Protein AF-A0A932B1U1-F1 (afdb_monomer)

pLDDT: mean 89.08, std 10.89, range [44.62, 98.56]

Foldseek 3Di:
DLVCLCVDPPLSVVQNVQSVCVVQLNQLPCVLVVRHRPLQNLCLVVSLVVVCVVCVVVVCVVQVALVSLLVVLVVLLVQLLVVLLVCVVVVRRLSNLVRDSSNQCNLVSLLSNLVSLCVDPVSVVVCLVCVVVVVVVLVVLLVVLCVVCVNLDSPDSSSSRVVSSSVSNSVSSVVSSLVNVVVVVVVVPPPDCPPDPPVSVVCVPPVNVLCVVLVVQLSNCLSVCCVRPLVVVCVVVVNDLPPDVVSVVVSVVVSSVVSSVRSVCCCVVPVVVVVVCVVVVD

Mean predicted aligned error: 6.03 Å

Secondary structure (DSSP, 8-state):
-GGGGGGS-HHHHTTGGGTHHHHTT-HHHHTTTT-S-TTSTTTHHHHHHHHHHHHHHHHHHHH-SHHHHHHHHHHHHHHHHHHHHHHHHTT--HHHHHH-HHHHHHHHHHHHHHHHHHHSHHHHHHHHHTHHHHHHHHHHHHHHHHHHHTS--TTSHHIIIIIHHHHHHHHHHHHHHHHHHHHHHHHTTTSS-----HHHHHHT-HHHHHHHHHHHHHHHHHHHHIIIIIHHHHHHTT---TT-HHHHHHHHHHHHHHHHHHHHHHIIIIIHHHHGGGGGT-

Radius of gyration: 21.33 Å; Cα contacts (8 Å, |Δi|>4): 281; chains: 1; bounding box: 53×46×57 Å

Sequence (282 aa):
ILPMLDAQPEMYKAQAPYQIWLWVYLSNWTDAMGIGPESLPHFWSLAVEEQFYLVWPLLVFSLRTAPRVAVACVVVAIISLLCRMALFNADANHYVVYQWTICRMDALALGGLAAACWRVEAWRNWLAAHRTQLSWALLVFLGASFLWTHAFPRTSFRGATEGYTALAIGFAAWLYASANRDASMASAGGSGPVSAPIWHRAMRLSGLQSVGKYSYGMYVVHKPLHDLFSVKLLSKFGVQTAGHIGNACLHVLVVMLVSYATAWLSYHLYEVHFLRLKRYFA

Structure (mmCIF, N/CA/C/O backbone):
data_AF-A0A932B1U1-F1
#
_entry.id   AF-A0A932B1U1-F1
#
loop_
_atom_site.group_PDB
_atom_site.id
_atom_site.type_symbol
_atom_site.label_atom_id
_atom_site.label_alt_id
_atom_site.label_comp_id
_atom_site.label_asym_id
_atom_site.label_entity_id
_atom_site.label_seq_id
_atom_site.pdbx_PDB_ins_code
_atom_site.Cartn_x
_atom_site.Cartn_y
_atom_site.Cartn_z
_atom_site.occupancy
_atom_site.B_iso_or_equiv
_atom_site.auth_seq_id
_atom_site.auth_comp_id
_atom_site.auth_asym_id
_atom_site.auth_atom_id
_atom_site.pdbx_PDB_model_num
ATOM 1 N N . ILE A 1 1 ? -1.528 10.603 -20.543 1.00 60.38 1 ILE A N 1
ATOM 2 C CA . ILE A 1 1 ? -0.355 9.701 -20.659 1.00 60.38 1 ILE A CA 1
ATOM 3 C C . ILE A 1 1 ? -0.674 8.564 -21.621 1.00 60.38 1 ILE A C 1
ATOM 5 O O . ILE A 1 1 ? -0.110 8.579 -22.702 1.00 60.38 1 ILE A O 1
ATOM 9 N N . LEU A 1 2 ? -1.626 7.672 -21.310 1.00 61.22 2 LEU A N 1
ATOM 10 C CA . LEU A 1 2 ? -1.942 6.513 -22.165 1.00 61.22 2 LEU A CA 1
ATOM 11 C C . LEU A 1 2 ? -2.334 6.863 -23.619 1.00 61.22 2 LEU A C 1
ATOM 13 O O . LEU A 1 2 ? -1.709 6.322 -24.523 1.00 61.22 2 LEU A O 1
ATOM 17 N N . PRO A 1 3 ? -3.234 7.835 -23.894 1.00 59.72 3 PRO A N 1
ATOM 18 C CA . PRO A 1 3 ? -3.607 8.178 -25.276 1.00 59.72 3 PRO A CA 1
ATOM 19 C C . PRO A 1 3 ? -2.490 8.847 -26.088 1.00 59.72 3 PRO A C 1
ATOM 21 O O . PRO A 1 3 ? -2.653 9.092 -27.275 1.00 59.72 3 PRO A O 1
ATOM 24 N N . MET A 1 4 ? -1.383 9.215 -25.437 1.00 59.88 4 MET A N 1
ATOM 25 C CA . MET A 1 4 ? -0.245 9.878 -26.070 1.00 59.88 4 MET A CA 1
ATOM 26 C C . MET A 1 4 ? 0.992 8.980 -26.102 1.00 59.88 4 MET A C 1
ATOM 28 O O . MET A 1 4 ? 2.057 9.485 -26.434 1.00 59.88 4 MET A O 1
ATOM 32 N N . LEU A 1 5 ? 0.891 7.686 -25.766 1.00 58.12 5 LEU A N 1
ATOM 33 C CA . LEU A 1 5 ? 2.037 6.764 -25.790 1.00 58.12 5 LEU A CA 1
ATOM 34 C C . LEU A 1 5 ? 2.734 6.747 -27.162 1.00 58.12 5 LEU A C 1
ATOM 36 O O . LEU A 1 5 ? 3.961 6.776 -27.218 1.00 58.12 5 LEU A O 1
ATOM 40 N N . ASP A 1 6 ? 1.961 6.855 -28.245 1.00 55.41 6 ASP A N 1
ATOM 41 C CA . ASP A 1 6 ? 2.458 6.939 -29.628 1.00 55.41 6 ASP A CA 1
ATOM 42 C C . ASP A 1 6 ? 3.181 8.257 -29.965 1.00 55.41 6 ASP A C 1
ATOM 44 O O . ASP A 1 6 ? 3.935 8.343 -30.936 1.00 55.41 6 ASP A O 1
ATOM 48 N N . ALA A 1 7 ? 2.965 9.303 -29.163 1.00 55.56 7 ALA A N 1
ATOM 49 C CA . ALA A 1 7 ? 3.514 10.646 -29.358 1.00 55.56 7 ALA A CA 1
ATOM 50 C C . ALA A 1 7 ? 4.725 10.948 -28.452 1.00 55.56 7 ALA A C 1
ATOM 52 O O . ALA A 1 7 ? 5.290 12.041 -28.506 1.00 55.56 7 ALA A O 1
ATOM 53 N N . GLN A 1 8 ? 5.111 10.004 -27.593 1.00 61.56 8 GLN A N 1
ATOM 54 C CA . GLN A 1 8 ? 6.237 10.099 -26.658 1.00 61.56 8 GLN A CA 1
ATOM 55 C C . GLN A 1 8 ? 7.496 9.436 -27.276 1.00 61.56 8 GLN A C 1
ATOM 57 O O . GLN A 1 8 ? 7.386 8.795 -28.322 1.00 61.56 8 GLN A O 1
ATOM 62 N N . PRO A 1 9 ? 8.722 9.624 -26.737 1.00 65.44 9 PRO A N 1
ATOM 63 C CA . PRO A 1 9 ? 9.946 9.074 -27.344 1.00 65.44 9 PRO A CA 1
ATOM 64 C C . PRO A 1 9 ? 9.870 7.564 -27.610 1.00 65.44 9 PRO A C 1
ATOM 66 O O . PRO A 1 9 ? 9.133 6.866 -26.925 1.00 65.44 9 PRO A O 1
ATOM 69 N N . GLU A 1 10 ? 10.674 7.078 -28.566 1.00 66.31 10 GLU A N 1
ATOM 70 C CA . GLU A 1 10 ? 10.642 5.719 -29.158 1.00 66.31 10 GLU A CA 1
ATOM 71 C C . GLU A 1 10 ? 10.376 4.559 -28.177 1.00 66.31 10 GLU A C 1
ATOM 73 O O . GLU A 1 10 ? 9.659 3.620 -28.514 1.00 66.31 10 GLU A O 1
ATOM 78 N N . MET A 1 11 ? 10.866 4.653 -26.937 1.00 67.62 11 MET A N 1
ATOM 79 C CA . MET A 1 11 ? 10.593 3.693 -25.857 1.00 67.62 11 MET A CA 1
ATOM 80 C C . MET A 1 11 ? 9.093 3.460 -25.589 1.00 67.62 11 MET A C 1
ATOM 82 O O . MET A 1 11 ? 8.696 2.334 -25.308 1.00 67.62 11 MET A O 1
ATOM 86 N N . TYR A 1 12 ? 8.256 4.497 -25.671 1.00 73.31 12 TYR A N 1
ATOM 87 C CA . TYR A 1 12 ? 6.809 4.389 -25.455 1.00 73.31 12 TYR A CA 1
ATOM 88 C C . TYR A 1 12 ? 6.073 3.895 -26.707 1.00 73.31 12 TYR A C 1
ATOM 90 O O . TYR A 1 12 ? 5.142 3.100 -26.587 1.00 73.31 12 TYR A O 1
ATOM 98 N N . LYS A 1 13 ? 6.534 4.283 -27.905 1.00 73.06 13 LYS A N 1
ATOM 99 C CA . LYS A 1 13 ? 5.971 3.815 -29.184 1.00 73.06 13 LYS A CA 1
ATOM 100 C C . LYS A 1 13 ? 6.113 2.310 -29.363 1.00 73.06 13 LYS A C 1
ATOM 102 O O . LYS A 1 13 ? 5.162 1.646 -29.760 1.00 73.06 13 LYS A O 1
ATOM 107 N N . ALA A 1 14 ? 7.275 1.757 -29.007 1.00 72.06 14 ALA A N 1
ATOM 108 C CA . ALA A 1 14 ? 7.531 0.318 -29.077 1.00 72.06 14 ALA A CA 1
ATOM 109 C C . ALA A 1 14 ? 6.550 -0.512 -28.223 1.00 72.06 14 ALA A C 1
ATOM 111 O O . ALA A 1 14 ? 6.416 -1.717 -28.421 1.00 72.06 14 ALA A O 1
ATOM 112 N N . GLN A 1 15 ? 5.853 0.129 -27.281 1.00 74.56 15 GLN A N 1
ATOM 113 C CA . GLN A 1 15 ? 4.963 -0.522 -26.325 1.00 74.56 15 GLN A CA 1
ATOM 114 C C . GLN A 1 15 ? 3.482 -0.231 -26.549 1.00 74.56 15 GLN A C 1
ATOM 116 O O . GLN A 1 15 ? 2.635 -0.797 -25.856 1.00 74.56 15 GLN A O 1
ATOM 121 N N . ALA A 1 16 ? 3.153 0.589 -27.545 1.00 78.19 16 ALA A N 1
ATOM 122 C CA . ALA A 1 16 ? 1.780 0.855 -27.939 1.00 78.19 16 ALA A CA 1
ATOM 123 C C . ALA A 1 16 ? 0.954 -0.413 -28.231 1.00 78.19 16 ALA A C 1
ATOM 125 O O . ALA A 1 16 ? -0.213 -0.439 -27.830 1.00 78.19 16 ALA A O 1
ATOM 126 N N . PRO A 1 17 ? 1.509 -1.501 -28.814 1.00 84.12 17 PRO A N 1
ATOM 127 C CA . PRO A 1 17 ? 0.759 -2.749 -28.986 1.00 84.12 17 PRO A CA 1
ATOM 128 C C . PRO A 1 17 ? 0.313 -3.397 -27.665 1.00 84.12 17 PRO A C 1
ATOM 130 O O . PRO A 1 17 ? -0.706 -4.081 -27.628 1.00 84.12 17 PRO A O 1
ATOM 133 N N . TYR A 1 18 ? 1.037 -3.157 -26.567 1.00 83.31 18 TYR A N 1
ATOM 134 C CA . TYR A 1 18 ? 0.772 -3.748 -25.250 1.00 83.31 18 TYR A CA 1
ATOM 135 C C . TYR A 1 18 ? -0.070 -2.851 -24.338 1.00 83.31 18 TYR A C 1
ATOM 137 O O . TYR A 1 18 ? -0.386 -3.233 -23.210 1.00 83.31 18 TYR A O 1
ATOM 145 N N . GLN A 1 19 ? -0.473 -1.665 -24.807 1.00 86.94 19 GLN A N 1
ATOM 146 C CA . GLN A 1 19 ? -1.203 -0.696 -23.987 1.00 86.94 19 GLN A CA 1
ATOM 147 C C . GLN A 1 19 ? -2.542 -1.232 -23.470 1.00 86.94 19 GLN A C 1
ATOM 149 O O . GLN A 1 19 ? -3.021 -0.768 -22.438 1.00 86.94 19 GLN A O 1
ATOM 154 N N . ILE A 1 20 ? -3.144 -2.211 -24.162 1.00 90.12 20 ILE A N 1
ATOM 155 C CA . ILE A 1 20 ? -4.410 -2.821 -23.744 1.00 90.12 20 ILE A CA 1
ATOM 156 C C . ILE A 1 20 ? -4.325 -3.332 -22.306 1.00 90.12 20 ILE A C 1
ATOM 158 O O . ILE A 1 20 ? -5.244 -3.091 -21.531 1.00 90.12 20 ILE A O 1
ATOM 162 N N . TRP A 1 21 ? -3.190 -3.915 -21.909 1.00 90.88 21 TRP A N 1
ATOM 163 C CA . TRP A 1 21 ? -2.966 -4.431 -20.559 1.00 90.88 21 TRP A CA 1
ATOM 164 C C . TRP A 1 21 ? -2.946 -3.336 -19.490 1.00 90.88 21 TRP A C 1
ATOM 166 O O . TRP A 1 21 ? -3.310 -3.597 -18.347 1.00 90.88 21 TRP A O 1
ATOM 176 N N . LEU A 1 22 ? -2.583 -2.104 -19.855 1.00 89.44 22 LEU A N 1
ATOM 177 C CA . LEU A 1 22 ? -2.690 -0.944 -18.967 1.00 89.44 22 LEU A CA 1
ATOM 178 C C . LEU A 1 22 ? -4.146 -0.492 -18.837 1.00 89.44 22 LEU A C 1
ATOM 180 O O . LEU A 1 22 ? -4.594 -0.202 -17.734 1.00 89.44 22 LEU A O 1
ATOM 184 N N . TRP A 1 23 ? -4.890 -0.467 -19.946 1.00 90.12 23 TRP A N 1
ATOM 185 C CA . TRP A 1 23 ? -6.296 -0.052 -19.966 1.00 90.12 23 TRP A CA 1
ATOM 186 C C . TRP A 1 23 ? -7.214 -0.998 -19.193 1.00 90.12 23 TRP A C 1
ATOM 188 O O . TRP A 1 23 ? -8.142 -0.540 -18.533 1.00 90.12 23 TRP A O 1
ATOM 198 N N . VAL A 1 24 ? -6.958 -2.306 -19.267 1.00 93.12 24 VAL A N 1
ATOM 199 C CA . VAL A 1 24 ? -7.759 -3.321 -18.566 1.00 93.12 24 VAL A CA 1
ATOM 200 C C . VAL A 1 24 ? -7.178 -3.715 -17.206 1.00 93.12 24 VAL A C 1
ATOM 202 O O . VAL A 1 24 ? -7.641 -4.683 -16.612 1.00 93.12 24 VAL A O 1
ATOM 205 N N . TYR A 1 25 ? -6.172 -2.983 -16.710 1.00 93.62 25 TYR A N 1
ATOM 206 C CA . TYR A 1 25 ? -5.533 -3.226 -15.413 1.00 93.62 25 TYR A CA 1
ATOM 207 C C . TYR A 1 25 ? -5.013 -4.662 -15.244 1.00 93.62 25 TYR A C 1
ATOM 209 O O . TYR A 1 25 ? -5.228 -5.286 -14.211 1.00 93.62 25 TYR A O 1
ATOM 217 N N . LEU A 1 26 ? -4.316 -5.193 -16.251 1.00 94.44 26 LEU A N 1
ATOM 218 C CA . LEU A 1 26 ? -3.681 -6.520 -16.230 1.00 94.44 26 LEU A CA 1
ATOM 219 C C . LEU A 1 26 ? -2.153 -6.473 -16.377 1.00 94.44 26 LEU A C 1
ATOM 221 O O . LEU A 1 26 ? -1.514 -7.526 -16.420 1.00 94.44 26 LEU A O 1
ATOM 225 N N . SER A 1 27 ? -1.548 -5.281 -16.404 1.00 92.25 27 SER A N 1
ATOM 226 C CA . SER A 1 27 ? -0.094 -5.129 -16.551 1.00 92.25 27 SER A CA 1
ATOM 227 C C . SER A 1 27 ? 0.700 -5.867 -15.473 1.00 92.25 27 SER A C 1
ATOM 229 O O . SER A 1 27 ? 1.741 -6.441 -15.758 1.00 92.25 27 SER A O 1
ATOM 231 N N . ASN A 1 28 ? 0.176 -5.961 -14.250 1.00 93.94 28 ASN A N 1
ATOM 232 C CA . ASN A 1 28 ? 0.832 -6.685 -13.162 1.00 93.94 28 ASN A CA 1
ATOM 233 C C . ASN A 1 28 ? 0.971 -8.199 -13.408 1.00 93.94 28 ASN A C 1
ATOM 235 O O . ASN A 1 28 ? 1.830 -8.838 -12.804 1.00 93.94 28 ASN A O 1
ATOM 239 N N . TRP A 1 29 ? 0.141 -8.767 -14.285 1.00 92.94 29 TRP A N 1
ATOM 240 C CA . TRP A 1 29 ? 0.250 -10.153 -14.730 1.00 92.94 29 TRP A CA 1
ATOM 241 C C . TRP A 1 29 ? 1.183 -10.273 -15.932 1.00 92.94 29 TRP A C 1
ATOM 243 O O . TRP A 1 29 ? 2.075 -11.120 -15.931 1.00 92.94 29 TRP A O 1
ATOM 253 N N . THR A 1 30 ? 0.999 -9.416 -16.939 1.00 90.56 30 THR A N 1
ATOM 254 C CA . THR A 1 30 ? 1.726 -9.506 -18.212 1.00 90.56 30 THR A CA 1
ATOM 255 C C . THR A 1 30 ? 3.177 -9.063 -18.107 1.00 90.56 30 THR A C 1
ATOM 257 O O . THR A 1 30 ? 4.041 -9.716 -18.685 1.00 90.56 30 THR A O 1
ATOM 260 N N . ASP A 1 31 ? 3.472 -8.006 -17.346 1.00 85.56 31 ASP A N 1
ATOM 261 C CA . ASP A 1 31 ? 4.841 -7.515 -17.134 1.00 85.56 31 ASP A CA 1
ATOM 262 C C . ASP A 1 31 ? 5.670 -8.586 -16.417 1.00 85.56 31 ASP A C 1
ATOM 264 O O . ASP A 1 31 ? 6.788 -8.898 -16.823 1.00 85.56 31 ASP A O 1
ATOM 268 N N . ALA A 1 32 ? 5.080 -9.237 -15.411 1.00 84.81 32 ALA A N 1
ATOM 269 C CA . ALA A 1 32 ? 5.705 -10.334 -14.681 1.00 84.81 32 ALA A CA 1
ATOM 270 C C . ALA A 1 32 ? 5.996 -11.574 -15.549 1.00 84.81 32 ALA A C 1
ATOM 272 O O . ALA A 1 32 ? 6.894 -12.352 -15.224 1.00 84.81 32 ALA A O 1
ATOM 273 N N . MET A 1 33 ? 5.258 -11.748 -16.649 1.00 86.38 33 MET A N 1
ATOM 274 C CA . MET A 1 33 ? 5.470 -12.802 -17.647 1.00 86.38 33 MET A CA 1
ATOM 275 C C . MET A 1 33 ? 6.388 -12.367 -18.804 1.00 86.38 33 MET A C 1
ATOM 277 O O . MET A 1 33 ? 6.694 -13.187 -19.664 1.00 86.38 33 MET A O 1
ATOM 281 N N . GLY A 1 34 ? 6.829 -11.103 -18.843 1.00 83.38 34 GLY A N 1
ATOM 282 C CA . GLY A 1 34 ? 7.643 -10.552 -19.933 1.00 83.38 34 GLY A CA 1
ATOM 283 C C . GLY A 1 34 ? 6.860 -10.206 -21.208 1.00 83.38 34 GLY A C 1
ATOM 284 O O . GLY A 1 34 ? 7.448 -10.140 -22.281 1.00 83.38 34 GLY A O 1
ATOM 285 N N . ILE A 1 35 ? 5.539 -10.020 -21.110 1.00 80.38 35 ILE A N 1
ATOM 286 C CA . ILE A 1 35 ? 4.619 -9.803 -22.249 1.00 80.38 35 ILE A CA 1
ATOM 287 C C . ILE A 1 35 ? 4.008 -8.384 -22.227 1.00 80.38 35 ILE A C 1
ATOM 289 O O . ILE A 1 35 ? 3.215 -8.024 -23.093 1.00 80.38 35 ILE A O 1
ATOM 293 N N . GLY A 1 36 ? 4.333 -7.559 -21.231 1.00 72.31 36 GLY A N 1
ATOM 294 C CA . GLY A 1 36 ? 3.699 -6.256 -21.026 1.00 72.31 36 GLY A CA 1
ATOM 295 C C . GLY A 1 36 ? 4.625 -5.042 -21.203 1.00 72.31 36 GLY A C 1
ATOM 296 O O . GLY A 1 36 ? 5.813 -5.188 -21.499 1.00 72.31 36 GLY A O 1
ATOM 297 N N . PRO A 1 37 ? 4.072 -3.821 -21.103 1.00 70.38 37 PRO A N 1
ATOM 298 C CA . PRO A 1 37 ? 4.798 -2.588 -21.392 1.00 70.38 37 PRO A CA 1
ATOM 299 C C . PRO A 1 37 ? 5.823 -2.216 -20.301 1.00 70.38 37 PRO A C 1
ATOM 301 O O . PRO A 1 37 ? 5.479 -1.725 -19.230 1.00 70.38 37 PRO A O 1
ATOM 304 N N . GLU A 1 38 ? 7.118 -2.313 -20.614 1.00 74.06 38 GLU A N 1
ATOM 305 C CA . GLU A 1 38 ? 8.221 -1.962 -19.699 1.00 74.06 38 GLU A CA 1
ATOM 306 C C . GLU A 1 38 ? 8.362 -0.455 -19.368 1.00 74.06 38 GLU A C 1
ATOM 308 O O . GLU A 1 38 ? 9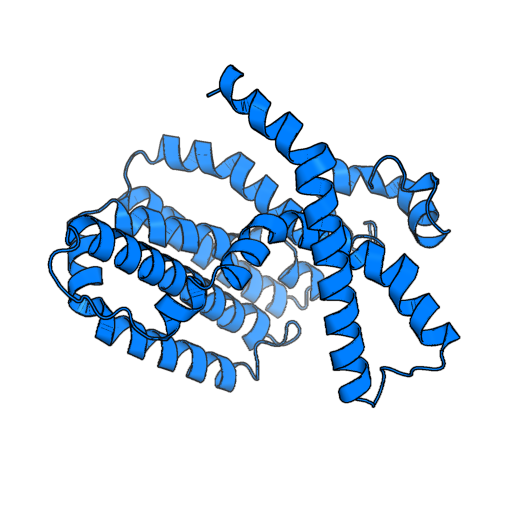.154 -0.073 -18.507 1.00 74.06 38 GLU A O 1
ATOM 313 N N . SER A 1 39 ? 7.650 0.434 -20.066 1.00 71.62 39 SER A N 1
ATOM 314 C CA . SER A 1 39 ? 7.804 1.898 -19.990 1.00 71.62 39 SER A CA 1
ATOM 315 C C . SER A 1 39 ? 7.020 2.518 -18.834 1.00 71.62 39 SER A C 1
ATOM 317 O O . SER A 1 39 ? 7.379 3.591 -18.349 1.00 71.62 39 SER A O 1
ATOM 319 N N . LEU A 1 40 ? 5.994 1.821 -18.333 1.00 84.62 40 LEU A N 1
ATOM 320 C CA . LEU A 1 40 ? 5.190 2.226 -17.176 1.00 84.62 40 LEU A CA 1
ATOM 321 C C . LEU A 1 40 ? 5.195 1.133 -16.092 1.00 84.62 40 LEU A C 1
ATOM 323 O O . LEU A 1 40 ? 4.134 0.741 -15.599 1.00 84.62 40 LEU A O 1
ATOM 327 N N . PRO A 1 41 ? 6.385 0.665 -15.664 1.00 85.00 41 PRO A N 1
ATOM 328 C CA . PRO A 1 41 ? 6.535 -0.525 -14.837 1.00 85.00 41 PRO A CA 1
ATOM 329 C C . PRO A 1 41 ? 6.127 -0.285 -13.383 1.00 85.00 41 PRO A C 1
ATOM 331 O O . PRO A 1 41 ? 6.334 -1.156 -12.549 1.00 85.00 41 PRO A O 1
ATOM 334 N N . HIS A 1 42 ? 5.637 0.905 -13.023 1.00 91.25 42 HIS A N 1
ATOM 335 C CA . HIS A 1 42 ? 5.086 1.192 -11.702 1.00 91.25 42 HIS A CA 1
ATOM 336 C C . HIS A 1 42 ? 3.592 0.880 -11.628 1.00 91.25 42 HIS A C 1
ATOM 338 O O . HIS A 1 42 ? 3.148 0.494 -10.554 1.00 91.25 42 HIS A O 1
ATOM 344 N N . PHE A 1 43 ? 2.844 0.941 -12.739 1.00 93.00 43 PHE A N 1
ATOM 345 C CA . PHE A 1 43 ? 1.379 0.775 -12.762 1.00 93.00 43 PHE A CA 1
ATOM 346 C C . PHE A 1 43 ? 0.872 -0.614 -12.356 1.00 93.00 43 PHE A C 1
ATOM 348 O O . PHE A 1 43 ? -0.327 -0.770 -12.134 1.00 93.00 43 PHE A O 1
ATOM 355 N N . TRP A 1 44 ? 1.751 -1.605 -12.179 1.00 93.75 44 TRP A N 1
ATOM 356 C CA . TRP A 1 44 ? 1.360 -2.909 -11.639 1.00 93.75 44 TRP A CA 1
ATOM 357 C C . TRP A 1 44 ? 0.613 -2.784 -10.302 1.00 93.75 44 TRP A C 1
ATOM 359 O O . TRP A 1 44 ? -0.356 -3.503 -10.084 1.00 93.75 44 TRP A O 1
ATOM 369 N N . SER A 1 45 ? 1.011 -1.866 -9.408 1.00 94.69 45 SER A N 1
ATOM 370 C CA . SER A 1 45 ? 0.344 -1.759 -8.104 1.00 94.69 45 SER A CA 1
ATOM 371 C C . SER A 1 45 ? -1.037 -1.120 -8.224 1.00 94.69 45 SER A C 1
ATOM 373 O O . SER A 1 45 ? -1.942 -1.523 -7.503 1.00 94.69 45 SER A O 1
ATOM 375 N N . LEU A 1 46 ? -1.233 -0.214 -9.190 1.00 95.25 46 LEU A N 1
ATOM 376 C CA . LEU A 1 46 ? -2.557 0.318 -9.516 1.00 95.25 46 LEU A CA 1
ATOM 377 C C . LEU A 1 46 ? -3.475 -0.783 -10.067 1.00 95.25 46 LEU A C 1
ATOM 379 O O . LEU A 1 46 ? -4.633 -0.870 -9.681 1.00 95.25 46 LEU A O 1
ATOM 383 N N . ALA A 1 47 ? -2.947 -1.674 -10.912 1.00 95.88 47 ALA A N 1
ATOM 384 C CA . ALA A 1 47 ? -3.700 -2.830 -11.394 1.00 95.88 47 ALA A CA 1
ATOM 385 C C . ALA A 1 47 ? -4.133 -3.770 -10.253 1.00 95.88 47 ALA A C 1
ATOM 387 O O . ALA A 1 47 ? -5.279 -4.217 -10.228 1.00 95.88 47 ALA A O 1
ATOM 388 N N . VAL A 1 48 ? -3.257 -4.019 -9.273 1.00 97.19 48 VAL A N 1
ATOM 389 C CA . VAL A 1 48 ? -3.609 -4.777 -8.057 1.00 97.19 48 VAL A CA 1
ATOM 390 C C . VAL A 1 48 ? -4.730 -4.086 -7.273 1.00 97.19 48 VAL A C 1
ATOM 392 O O . VAL A 1 48 ? -5.661 -4.759 -6.830 1.00 97.19 48 VAL A O 1
ATOM 395 N N . GLU A 1 49 ? -4.657 -2.762 -7.104 1.00 97.06 49 GLU A N 1
ATOM 396 C CA . GLU A 1 49 ? -5.683 -1.978 -6.405 1.00 97.06 49 GLU A CA 1
ATOM 397 C C . GLU A 1 49 ? -7.046 -2.065 -7.099 1.00 97.06 49 GLU A C 1
ATOM 399 O O . GLU A 1 49 ? -8.032 -2.407 -6.447 1.00 97.06 49 GLU A O 1
ATOM 404 N N . GLU A 1 50 ? -7.115 -1.833 -8.410 1.00 96.94 50 GLU A N 1
ATOM 405 C CA . GLU A 1 50 ? -8.375 -1.906 -9.162 1.00 96.94 50 GLU A CA 1
ATOM 406 C C . GLU A 1 50 ? -8.983 -3.312 -9.129 1.00 96.94 50 GLU A C 1
ATOM 408 O O . GLU A 1 50 ? -10.176 -3.469 -8.872 1.00 96.94 50 GLU A O 1
ATOM 413 N N . GLN A 1 51 ? -8.170 -4.361 -9.300 1.00 97.38 51 GLN A N 1
ATOM 414 C CA . GLN A 1 51 ? -8.643 -5.747 -9.200 1.00 97.38 51 GLN A CA 1
ATOM 415 C C . GLN A 1 51 ? -9.184 -6.067 -7.799 1.00 97.38 51 GLN A C 1
ATOM 417 O O . GLN A 1 51 ? -10.216 -6.729 -7.665 1.00 97.38 51 GLN A O 1
ATOM 422 N N . PHE A 1 52 ? -8.518 -5.580 -6.747 1.00 97.44 52 PHE A N 1
ATOM 423 C CA . PHE A 1 52 ? -9.002 -5.728 -5.378 1.00 97.44 52 PHE A CA 1
ATOM 424 C C . PHE A 1 52 ? -10.340 -5.006 -5.191 1.00 97.44 52 PHE A C 1
ATOM 426 O O . PHE A 1 52 ? -11.306 -5.615 -4.730 1.00 97.44 52 PHE A O 1
ATOM 433 N N . TYR A 1 53 ? -10.437 -3.735 -5.590 1.00 96.31 53 TYR A N 1
ATOM 434 C CA . TYR A 1 53 ? -11.648 -2.929 -5.418 1.00 96.31 53 TYR A CA 1
ATOM 435 C C . TYR A 1 53 ? -12.804 -3.320 -6.341 1.00 96.31 53 TYR A C 1
ATOM 437 O O . TYR A 1 53 ? -13.949 -3.011 -6.019 1.00 96.31 53 TYR A O 1
ATOM 445 N N . LEU A 1 54 ? -12.549 -4.061 -7.418 1.00 96.50 54 LEU A N 1
ATOM 446 C CA . LEU A 1 54 ? -13.598 -4.666 -8.234 1.00 96.50 54 LEU A CA 1
ATOM 447 C C . LEU A 1 54 ? -14.351 -5.767 -7.467 1.00 96.50 54 LEU A C 1
ATOM 449 O O . LEU A 1 54 ? -15.574 -5.866 -7.549 1.00 96.50 54 LEU A O 1
ATOM 453 N N . VAL A 1 55 ? -13.630 -6.588 -6.695 1.00 95.94 55 VAL A N 1
ATOM 454 C CA . VAL A 1 55 ? -14.194 -7.749 -5.978 1.00 95.94 55 VAL A CA 1
ATOM 455 C C . VAL A 1 55 ? -14.620 -7.393 -4.551 1.00 95.94 55 VAL A C 1
ATOM 457 O O . VAL A 1 55 ? -15.624 -7.897 -4.038 1.00 95.94 55 VAL A O 1
ATOM 460 N N . TRP A 1 56 ? -13.869 -6.515 -3.889 1.00 96.81 56 TRP A N 1
ATOM 461 C CA . TRP A 1 56 ? -13.999 -6.241 -2.459 1.00 96.81 56 TRP A CA 1
ATOM 462 C C . TRP A 1 56 ? -15.395 -5.765 -2.008 1.00 96.81 56 TRP A C 1
ATOM 464 O O . TRP A 1 56 ? -15.887 -6.285 -1.000 1.00 96.81 56 TRP A O 1
ATOM 474 N N . PRO A 1 57 ? -16.098 -4.857 -2.720 1.00 95.62 57 PRO A N 1
ATOM 475 C CA . PRO A 1 57 ? -17.439 -4.419 -2.331 1.00 95.62 57 PRO A CA 1
ATOM 476 C C . PRO A 1 57 ? -18.450 -5.568 -2.262 1.00 95.62 57 PRO A C 1
ATOM 478 O O . PRO A 1 57 ? -19.247 -5.623 -1.325 1.00 95.62 57 PRO A O 1
ATOM 481 N N . LEU A 1 58 ? -18.386 -6.519 -3.203 1.00 97.06 58 LEU A N 1
ATOM 482 C CA . LEU A 1 58 ? -19.264 -7.694 -3.230 1.00 97.06 58 LEU A CA 1
ATOM 483 C C . LEU A 1 58 ? -18.994 -8.620 -2.042 1.00 97.06 58 LEU A C 1
ATOM 485 O O . LEU A 1 58 ? -19.930 -9.137 -1.427 1.00 97.06 58 LEU A O 1
ATOM 489 N N . LEU A 1 59 ? -17.722 -8.794 -1.680 1.00 96.12 59 LEU A N 1
ATOM 490 C CA . LEU A 1 59 ? -17.317 -9.588 -0.523 1.00 96.12 59 LEU A CA 1
ATOM 491 C C . LEU A 1 59 ? -17.813 -8.951 0.783 1.00 96.12 59 LEU A C 1
ATOM 493 O O . LEU A 1 59 ? -18.452 -9.625 1.592 1.00 96.12 59 LEU A O 1
ATOM 497 N N . VAL A 1 60 ? -17.592 -7.647 0.973 1.00 96.81 60 VAL A N 1
ATOM 498 C CA . VAL A 1 60 ? -18.072 -6.916 2.160 1.00 96.81 60 VAL A CA 1
ATOM 499 C C . VAL A 1 60 ? -19.600 -6.958 2.246 1.00 96.81 60 VAL A C 1
ATOM 501 O O . VAL A 1 60 ? -20.152 -7.239 3.315 1.00 96.81 60 VAL A O 1
ATOM 504 N N . PHE A 1 61 ? -20.288 -6.754 1.119 1.00 96.81 61 PHE A N 1
ATOM 505 C CA . PHE A 1 61 ? -21.743 -6.855 1.027 1.00 96.81 61 PHE A CA 1
ATOM 506 C C . PHE A 1 61 ? -22.256 -8.254 1.393 1.00 96.81 61 PHE A C 1
ATOM 508 O O . PHE A 1 61 ? -23.260 -8.383 2.094 1.00 96.81 61 PHE A O 1
ATOM 515 N N . SER A 1 62 ? -21.562 -9.310 0.969 1.00 97.75 62 SER A N 1
ATOM 516 C CA . SER A 1 62 ? -21.962 -10.697 1.233 1.00 97.75 62 SER A CA 1
ATOM 517 C C . SER A 1 62 ? -21.725 -11.111 2.687 1.00 97.75 62 SER A C 1
ATOM 519 O O . SER A 1 62 ? -22.558 -11.790 3.286 1.00 97.75 62 SER A O 1
ATOM 521 N N . LEU A 1 63 ? -20.615 -10.675 3.292 1.00 97.75 63 LEU A N 1
ATOM 522 C CA . LEU A 1 63 ? -20.255 -11.047 4.663 1.00 97.75 63 LEU A CA 1
ATOM 523 C C . LEU A 1 63 ? -21.063 -10.296 5.727 1.00 97.75 63 LEU A C 1
ATOM 525 O O . LEU A 1 63 ? -21.266 -10.841 6.815 1.00 97.75 63 LEU A O 1
ATOM 529 N N . ARG A 1 64 ? -21.565 -9.093 5.409 1.00 95.19 64 ARG A N 1
ATOM 530 C CA . ARG A 1 64 ? -22.492 -8.252 6.201 1.00 95.19 64 ARG A CA 1
ATOM 531 C C . ARG A 1 64 ? -21.974 -7.726 7.542 1.00 95.19 64 ARG A C 1
ATOM 533 O O . ARG A 1 64 ? -22.398 -6.652 7.957 1.00 95.19 64 ARG A O 1
ATOM 540 N N . THR A 1 65 ? -21.096 -8.445 8.238 1.00 97.56 65 THR A N 1
ATOM 541 C CA . THR A 1 65 ? -20.637 -8.087 9.588 1.00 97.56 65 THR A CA 1
ATOM 542 C C . THR A 1 65 ? -19.132 -7.854 9.634 1.00 97.56 65 THR A C 1
ATOM 544 O O . THR A 1 65 ? -18.355 -8.552 8.981 1.00 97.56 65 THR A O 1
ATOM 547 N N . ALA A 1 66 ? -18.704 -6.889 10.453 1.00 97.44 66 ALA A N 1
ATOM 548 C CA . ALA A 1 66 ? -17.290 -6.560 10.611 1.00 97.44 66 ALA A CA 1
ATOM 549 C C . ALA A 1 66 ? -16.423 -7.754 11.066 1.00 97.44 66 ALA A C 1
ATOM 551 O O . ALA A 1 66 ? -15.357 -7.933 10.484 1.00 97.44 66 ALA A O 1
ATOM 552 N N . PRO A 1 67 ? -16.859 -8.633 11.997 1.00 98.19 67 PRO A N 1
ATOM 553 C CA . PRO A 1 67 ? -16.075 -9.816 12.347 1.00 98.19 67 PRO A CA 1
ATOM 554 C C . PRO A 1 67 ? -15.868 -10.784 11.178 1.00 98.19 67 PRO A C 1
ATOM 556 O O . PRO A 1 67 ? -14.775 -11.315 11.010 1.00 98.19 67 PRO A O 1
ATOM 559 N N . ARG A 1 68 ? -16.887 -10.990 10.332 1.00 98.25 68 ARG A N 1
ATOM 560 C CA . ARG A 1 68 ? -16.754 -11.846 9.144 1.00 98.25 68 ARG A CA 1
ATOM 561 C C . ARG A 1 68 ? -15.811 -11.228 8.114 1.00 98.25 68 ARG A C 1
ATOM 563 O O . ARG A 1 68 ? -14.979 -11.940 7.563 1.00 98.25 68 ARG A O 1
ATOM 570 N N . VAL A 1 69 ? -15.895 -9.912 7.903 1.00 98.38 69 VAL A N 1
ATOM 571 C CA . VAL A 1 69 ? -14.948 -9.177 7.046 1.00 98.38 69 VAL A CA 1
ATOM 572 C C . VAL A 1 69 ? -13.522 -9.289 7.588 1.00 98.38 69 VAL A C 1
ATOM 574 O O . VAL A 1 69 ? -12.612 -9.568 6.819 1.00 98.38 69 VAL A O 1
ATOM 577 N N . ALA A 1 70 ? -13.324 -9.163 8.903 1.00 98.38 70 ALA A N 1
ATOM 578 C CA . ALA A 1 70 ? -12.017 -9.340 9.533 1.00 98.38 70 ALA A CA 1
ATOM 579 C C . ALA A 1 70 ? -11.441 -10.744 9.287 1.00 98.38 70 ALA A C 1
ATOM 581 O O . ALA A 1 70 ? -10.276 -10.868 8.913 1.00 98.38 70 ALA A O 1
ATOM 582 N N . VAL A 1 71 ? -12.257 -11.796 9.427 1.00 98.50 71 VAL A N 1
ATOM 583 C CA . VAL A 1 71 ? -11.842 -13.170 9.096 1.00 98.50 71 VAL A CA 1
ATOM 584 C C . VAL A 1 71 ? -11.448 -13.279 7.623 1.00 98.50 71 VAL A C 1
ATOM 586 O O . VAL A 1 71 ? -10.391 -13.826 7.322 1.00 98.50 71 VAL A O 1
ATOM 589 N N . ALA A 1 72 ? -12.236 -12.714 6.705 1.00 98.38 72 ALA A N 1
ATOM 590 C CA . ALA A 1 72 ? -11.896 -12.719 5.284 1.00 98.38 72 ALA A CA 1
ATOM 591 C C . ALA A 1 72 ? -10.582 -11.979 4.991 1.00 98.38 72 ALA A C 1
ATOM 593 O O . ALA A 1 72 ? -9.767 -12.485 4.226 1.00 98.38 72 ALA A O 1
ATOM 594 N N . CYS A 1 73 ? -10.323 -10.840 5.641 1.00 98.56 73 CYS A N 1
ATOM 595 C CA . CYS A 1 73 ? -9.044 -10.138 5.533 1.00 98.56 73 CYS A CA 1
ATOM 596 C C . CYS A 1 73 ? -7.862 -11.019 5.960 1.00 98.56 73 CYS A C 1
ATOM 598 O O . CYS A 1 73 ? -6.839 -11.048 5.278 1.00 98.56 73 CYS A O 1
ATOM 600 N N . VAL A 1 74 ? -8.002 -11.745 7.075 1.00 98.56 74 VAL A N 1
ATOM 601 C CA . VAL A 1 74 ? -6.967 -12.665 7.573 1.00 98.56 74 VAL A CA 1
ATOM 602 C C . VAL A 1 74 ? -6.759 -13.825 6.601 1.00 98.56 74 VAL A C 1
ATOM 604 O O . VAL A 1 74 ? -5.619 -14.151 6.284 1.00 98.56 74 VAL A O 1
ATOM 607 N N . VAL A 1 75 ? -7.839 -14.409 6.075 1.00 98.50 75 VAL A N 1
ATOM 608 C CA . VAL A 1 75 ? -7.767 -15.475 5.064 1.00 98.50 75 VAL A CA 1
ATOM 609 C C . VAL A 1 75 ? -7.042 -14.988 3.809 1.00 98.50 75 VAL A C 1
ATOM 611 O O . VAL A 1 75 ? -6.127 -15.661 3.347 1.00 98.50 75 VAL A O 1
ATOM 614 N N . VAL A 1 76 ? -7.385 -13.803 3.294 1.00 98.38 76 VAL A N 1
ATOM 615 C CA . VAL A 1 76 ? -6.701 -13.201 2.139 1.00 98.38 76 VAL A CA 1
ATOM 616 C C . VAL A 1 76 ? -5.217 -12.987 2.434 1.00 98.38 76 VAL A C 1
ATOM 618 O O . VAL A 1 76 ? -4.382 -13.363 1.619 1.00 98.38 76 VAL A O 1
ATOM 621 N N . ALA A 1 77 ? -4.867 -12.457 3.610 1.00 98.44 77 ALA A N 1
ATOM 622 C CA . ALA A 1 77 ? -3.471 -12.252 3.990 1.00 98.44 77 ALA A CA 1
ATOM 623 C C . ALA A 1 77 ? -2.671 -13.569 4.044 1.00 98.44 77 ALA A C 1
ATOM 625 O O . ALA A 1 77 ? -1.548 -13.632 3.537 1.00 98.44 77 ALA A O 1
ATOM 626 N N . ILE A 1 78 ? -3.266 -14.632 4.598 1.00 98.50 78 ILE A N 1
ATOM 627 C CA . ILE A 1 78 ? -2.664 -15.972 4.639 1.00 98.50 78 ILE A CA 1
ATOM 628 C C . ILE A 1 78 ? -2.499 -16.533 3.225 1.00 98.50 78 ILE A C 1
ATOM 630 O O . ILE A 1 78 ? -1.418 -17.017 2.895 1.00 98.50 78 ILE A O 1
ATOM 634 N N . ILE A 1 79 ? -3.523 -16.434 2.370 1.00 98.44 79 ILE A N 1
ATOM 635 C CA . ILE A 1 79 ? -3.450 -16.886 0.973 1.00 98.44 79 ILE A CA 1
ATOM 636 C C . ILE A 1 79 ? -2.303 -16.182 0.244 1.00 98.44 79 ILE A C 1
ATOM 638 O O . ILE A 1 79 ? -1.506 -16.850 -0.411 1.00 98.44 79 ILE A O 1
ATOM 642 N N . SER A 1 80 ? -2.158 -14.864 0.399 1.00 98.25 80 SER A N 1
ATOM 643 C CA . SER A 1 80 ? -1.070 -14.119 -0.240 1.00 98.25 80 SER A CA 1
ATOM 644 C C . SER A 1 80 ? 0.310 -14.537 0.260 1.00 98.25 80 SER A C 1
ATOM 646 O O . SER A 1 80 ? 1.261 -14.598 -0.521 1.00 98.25 80 SER A O 1
ATOM 648 N N . LEU A 1 81 ? 0.458 -14.811 1.561 1.00 98.31 81 LEU A N 1
ATOM 649 C CA . LEU A 1 81 ? 1.709 -15.319 2.130 1.00 98.31 81 LEU A CA 1
ATOM 650 C C . LEU A 1 81 ? 2.046 -16.708 1.574 1.00 98.31 81 LEU A C 1
ATOM 652 O O . LEU A 1 81 ? 3.143 -16.904 1.054 1.00 98.31 81 LEU A O 1
ATOM 656 N N . LEU A 1 82 ? 1.094 -17.643 1.623 1.00 98.38 82 LEU A N 1
ATOM 657 C CA . LEU A 1 82 ? 1.275 -19.003 1.115 1.00 98.38 82 LEU A CA 1
ATOM 658 C C . LEU A 1 82 ? 1.564 -19.014 -0.388 1.00 98.38 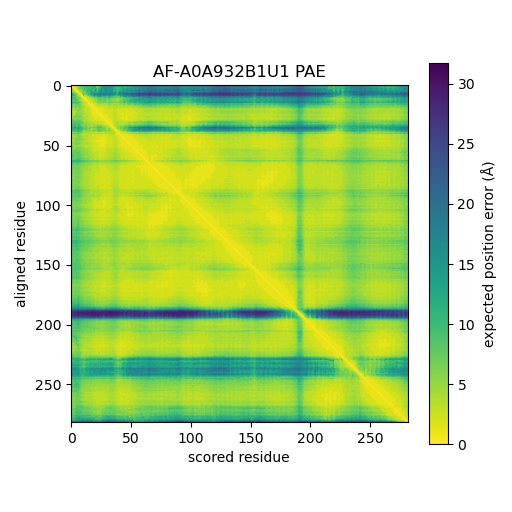82 LEU A C 1
ATOM 660 O O . LEU A 1 82 ? 2.432 -19.756 -0.836 1.00 98.38 82 LEU A O 1
ATOM 664 N N . CYS A 1 83 ? 0.895 -18.154 -1.159 1.00 98.12 83 CYS A N 1
ATOM 665 C CA . CYS A 1 83 ? 1.139 -17.999 -2.588 1.00 98.12 83 CYS A CA 1
ATOM 666 C C . CYS A 1 83 ? 2.580 -17.551 -2.863 1.00 98.12 83 CYS A C 1
ATOM 668 O O . CYS A 1 83 ? 3.265 -18.167 -3.676 1.00 98.12 83 CYS A O 1
ATOM 670 N N . ARG A 1 84 ? 3.085 -16.544 -2.137 1.00 97.69 84 ARG A N 1
ATOM 671 C CA . ARG A 1 84 ? 4.485 -16.109 -2.268 1.00 97.69 84 ARG A CA 1
ATOM 672 C C . ARG A 1 84 ? 5.469 -17.209 -1.884 1.00 97.69 84 ARG A C 1
ATOM 674 O O . ARG A 1 84 ? 6.441 -17.404 -2.601 1.00 97.69 84 ARG A O 1
ATOM 681 N N . MET A 1 85 ? 5.215 -17.941 -0.796 1.00 97.62 85 MET A N 1
ATOM 682 C CA . MET A 1 85 ? 6.064 -19.066 -0.383 1.00 97.62 85 MET A CA 1
ATOM 683 C C . MET A 1 85 ? 6.095 -20.167 -1.447 1.00 97.62 85 MET A C 1
ATOM 685 O O . MET A 1 85 ? 7.169 -20.641 -1.801 1.00 97.62 85 MET A O 1
ATOM 689 N N . ALA A 1 86 ? 4.931 -20.545 -1.982 1.00 98.00 86 ALA A N 1
ATOM 690 C CA . ALA A 1 86 ? 4.817 -21.568 -3.014 1.00 98.00 86 ALA A CA 1
ATOM 691 C C . ALA A 1 86 ? 5.527 -21.157 -4.310 1.00 98.00 86 ALA A C 1
ATOM 693 O O . ALA A 1 86 ? 6.296 -21.941 -4.854 1.00 98.00 86 ALA A O 1
ATOM 694 N N . LEU A 1 87 ? 5.318 -19.921 -4.773 1.00 96.69 87 LEU A N 1
ATOM 695 C CA . LEU A 1 87 ? 5.957 -19.406 -5.985 1.00 96.69 87 LEU A CA 1
ATOM 696 C C . LEU A 1 87 ? 7.473 -19.292 -5.829 1.00 96.69 87 LEU A C 1
ATOM 698 O O . LEU A 1 87 ? 8.203 -19.651 -6.745 1.00 96.69 87 LEU A O 1
ATOM 702 N N . PHE A 1 88 ? 7.954 -18.842 -4.669 1.00 94.69 88 PHE A N 1
ATOM 703 C CA . PHE A 1 88 ? 9.390 -18.768 -4.417 1.00 94.69 88 PHE A CA 1
ATOM 704 C C . PHE A 1 88 ? 10.024 -20.165 -4.380 1.00 94.69 88 PHE A C 1
ATOM 706 O O . PHE A 1 88 ? 11.066 -20.374 -4.984 1.00 94.69 88 PHE A O 1
ATOM 713 N N . ASN A 1 89 ? 9.376 -21.136 -3.727 1.00 95.06 89 ASN A N 1
ATOM 714 C CA . ASN A 1 89 ? 9.851 -22.525 -3.684 1.00 95.06 89 ASN A CA 1
ATOM 715 C C . ASN A 1 89 ? 9.782 -23.237 -5.043 1.00 95.06 89 ASN A C 1
ATOM 717 O O . ASN A 1 89 ? 10.441 -24.253 -5.227 1.00 95.06 89 ASN A O 1
ATOM 721 N N . ALA A 1 90 ? 8.968 -22.731 -5.969 1.00 96.44 90 ALA A N 1
ATOM 722 C CA . ALA A 1 90 ? 8.891 -23.206 -7.346 1.00 96.44 90 ALA A CA 1
ATOM 723 C C . ALA A 1 90 ? 9.869 -22.473 -8.285 1.00 96.44 90 ALA A C 1
ATOM 725 O O . ALA A 1 90 ? 9.721 -22.579 -9.500 1.00 96.44 90 ALA A O 1
ATOM 726 N N . ASP A 1 91 ? 10.808 -21.688 -7.740 1.00 94.25 91 ASP A N 1
ATOM 727 C CA . ASP A 1 91 ? 11.760 -20.860 -8.491 1.00 94.25 91 ASP A CA 1
ATOM 728 C C . ASP A 1 91 ? 11.080 -19.949 -9.530 1.00 94.25 91 ASP A C 1
ATOM 730 O O . ASP A 1 91 ? 11.621 -19.651 -10.600 1.00 94.25 91 ASP A O 1
ATOM 734 N N . ALA A 1 92 ? 9.863 -19.486 -9.221 1.00 93.62 92 ALA A N 1
ATOM 735 C CA . ALA A 1 92 ? 9.143 -18.572 -10.090 1.00 93.62 92 ALA A CA 1
ATOM 736 C C . ALA A 1 92 ? 9.908 -17.250 -10.233 1.00 93.62 92 ALA A C 1
ATOM 738 O O . ALA A 1 92 ? 10.592 -16.785 -9.317 1.00 93.62 92 ALA A O 1
ATOM 739 N N . ASN A 1 93 ? 9.736 -16.597 -11.383 1.00 90.75 93 ASN A N 1
ATOM 740 C CA . ASN A 1 93 ? 10.315 -15.283 -11.635 1.00 90.75 93 ASN A CA 1
ATOM 741 C C . ASN A 1 93 ? 9.980 -14.312 -10.482 1.00 90.75 93 ASN A C 1
ATOM 743 O O . ASN A 1 93 ? 8.823 -14.148 -10.103 1.00 90.75 93 ASN A O 1
ATOM 747 N N . HIS A 1 94 ? 10.981 -13.624 -9.935 1.00 90.06 94 HIS A N 1
ATOM 748 C CA . HIS A 1 94 ? 10.785 -12.675 -8.838 1.00 90.06 94 HIS A CA 1
ATOM 749 C C . HIS A 1 94 ? 9.745 -11.575 -9.137 1.00 90.06 94 HIS A C 1
ATOM 751 O O . HIS A 1 94 ? 9.088 -11.102 -8.211 1.00 90.06 94 HIS A O 1
ATOM 757 N N . TYR A 1 95 ? 9.544 -11.187 -10.404 1.00 91.12 95 TYR A N 1
ATOM 758 C CA . TYR A 1 95 ? 8.476 -10.258 -10.788 1.00 91.12 95 TYR A CA 1
ATOM 759 C C . TYR A 1 95 ? 7.078 -10.843 -10.554 1.00 91.12 95 TYR A C 1
ATOM 761 O O . TYR A 1 95 ? 6.197 -10.120 -10.098 1.00 91.12 95 TYR A O 1
ATOM 769 N N . VAL A 1 96 ? 6.889 -12.148 -10.769 1.00 93.50 96 VAL A N 1
ATOM 770 C CA . VAL A 1 96 ? 5.638 -12.869 -10.473 1.00 93.50 96 VAL A CA 1
ATOM 771 C C . VAL A 1 96 ? 5.324 -12.778 -8.982 1.00 93.50 96 VAL A C 1
ATOM 773 O O . VAL A 1 96 ? 4.255 -12.308 -8.601 1.00 93.50 96 VAL A O 1
ATOM 776 N N . VAL A 1 97 ? 6.298 -13.120 -8.134 1.00 94.69 97 VAL A N 1
ATOM 777 C CA . VAL A 1 97 ? 6.163 -13.044 -6.667 1.00 94.69 97 VAL A CA 1
ATOM 778 C C . VAL A 1 97 ? 5.902 -11.605 -6.192 1.00 94.69 97 VAL A C 1
ATOM 780 O O . VAL A 1 97 ? 5.217 -11.388 -5.191 1.00 94.69 97 VAL A O 1
ATOM 783 N N . TYR A 1 98 ? 6.446 -10.612 -6.901 1.00 93.62 98 TYR A N 1
ATOM 784 C CA . TYR A 1 98 ? 6.377 -9.203 -6.520 1.00 93.62 98 TYR A CA 1
ATOM 785 C C . TYR A 1 98 ? 5.106 -8.480 -6.996 1.00 93.62 98 TYR A C 1
ATOM 787 O O . TYR A 1 98 ? 4.621 -7.607 -6.280 1.00 93.62 98 TYR A O 1
ATOM 795 N N . GLN A 1 99 ? 4.572 -8.808 -8.177 1.00 94.44 99 GLN A N 1
ATOM 796 C CA . GLN A 1 99 ? 3.543 -7.999 -8.851 1.00 94.44 99 GLN A CA 1
ATOM 797 C C . GLN A 1 99 ? 2.162 -8.652 -8.909 1.00 94.44 99 GLN A C 1
ATOM 799 O O . GLN A 1 99 ? 1.159 -7.941 -9.011 1.00 94.44 99 GLN A O 1
ATOM 804 N N . TRP A 1 100 ? 2.068 -9.983 -8.848 1.00 95.62 100 TRP A N 1
ATOM 805 C CA . TRP A 1 100 ? 0.772 -10.644 -8.971 1.00 95.62 100 TRP A CA 1
ATOM 806 C C . TRP A 1 100 ? -0.165 -10.267 -7.829 1.00 95.62 100 TRP A C 1
ATOM 808 O O . TRP A 1 100 ? 0.216 -10.211 -6.658 1.00 95.62 100 TRP A O 1
ATOM 818 N N . THR A 1 101 ? -1.431 -10.057 -8.178 1.00 97.00 101 THR A N 1
ATOM 819 C CA . THR A 1 101 ? -2.474 -9.600 -7.250 1.00 97.00 101 THR A CA 1
ATOM 820 C C . THR A 1 101 ? -2.612 -10.526 -6.061 1.00 97.00 101 THR A C 1
ATOM 822 O O . THR A 1 101 ? -2.673 -10.061 -4.924 1.00 97.00 101 THR A O 1
ATOM 825 N N . ILE A 1 102 ? -2.557 -11.837 -6.306 1.00 96.94 102 ILE A N 1
ATOM 826 C CA . ILE A 1 102 ? -2.667 -12.847 -5.253 1.00 96.94 102 ILE A CA 1
ATOM 827 C C . ILE A 1 102 ? -1.526 -12.700 -4.241 1.00 96.94 102 ILE A C 1
ATOM 829 O O . ILE A 1 102 ? -1.735 -12.916 -3.059 1.00 96.94 102 ILE A O 1
ATOM 833 N N . CYS A 1 103 ? -0.338 -12.265 -4.662 1.00 96.88 103 CYS A N 1
ATOM 834 C CA . CYS A 1 103 ? 0.812 -12.079 -3.781 1.00 96.88 103 CYS A CA 1
ATOM 835 C C . CYS A 1 103 ? 0.779 -10.766 -2.984 1.00 96.88 103 CYS A C 1
ATOM 837 O O . CYS A 1 103 ? 1.561 -10.629 -2.043 1.00 96.88 103 CYS A O 1
ATOM 839 N N . ARG A 1 104 ? -0.064 -9.796 -3.372 1.00 96.31 104 ARG A N 1
ATOM 840 C CA . ARG A 1 104 ? 0.006 -8.395 -2.906 1.00 96.31 104 ARG A CA 1
ATOM 841 C C . ARG A 1 104 ? -1.287 -7.835 -2.320 1.00 96.31 104 ARG A C 1
ATOM 843 O O . ARG A 1 104 ? -1.268 -6.773 -1.699 1.00 96.31 104 ARG A O 1
ATOM 850 N N . MET A 1 105 ? -2.405 -8.537 -2.484 1.00 96.69 105 MET A N 1
ATOM 851 C CA . MET A 1 105 ? -3.697 -8.132 -1.924 1.00 96.69 105 MET A CA 1
ATOM 852 C C . MET A 1 105 ? -3.755 -8.201 -0.387 1.00 96.69 105 MET A C 1
ATOM 854 O O . MET A 1 105 ? -4.693 -7.675 0.209 1.00 96.69 105 MET A O 1
ATOM 858 N N . ASP A 1 106 ? -2.754 -8.796 0.276 1.00 97.44 106 ASP A N 1
ATOM 859 C CA . ASP A 1 106 ? -2.637 -8.817 1.739 1.00 97.44 106 ASP A CA 1
ATOM 860 C C . ASP A 1 106 ? -2.499 -7.421 2.342 1.00 97.44 106 ASP A C 1
ATOM 862 O O . ASP A 1 106 ? -3.120 -7.143 3.363 1.00 97.44 106 ASP A O 1
ATOM 866 N N . ALA A 1 107 ? -1.744 -6.522 1.706 1.00 97.12 107 ALA A N 1
ATOM 867 C CA . ALA A 1 107 ? -1.585 -5.154 2.196 1.00 97.12 107 ALA A CA 1
ATOM 868 C C . ALA A 1 107 ? -2.926 -4.404 2.267 1.00 97.12 107 ALA A C 1
ATOM 870 O O . ALA A 1 107 ? -3.240 -3.768 3.277 1.00 97.12 107 ALA A O 1
ATOM 871 N N . LEU A 1 108 ? -3.749 -4.542 1.224 1.00 98.06 108 LEU A N 1
ATOM 872 C CA . LEU A 1 108 ? -5.086 -3.951 1.154 1.00 98.06 108 LEU A CA 1
ATOM 873 C C . LEU A 1 108 ? -6.044 -4.637 2.137 1.00 98.06 108 LEU A C 1
ATOM 875 O O . LEU A 1 108 ? -6.761 -3.966 2.884 1.00 98.06 108 LEU A O 1
ATOM 879 N N . ALA A 1 109 ? -6.002 -5.970 2.208 1.00 98.25 109 ALA A N 1
ATOM 880 C CA . ALA A 1 109 ? -6.807 -6.749 3.140 1.00 98.25 109 ALA A CA 1
ATOM 881 C C . ALA A 1 109 ? -6.491 -6.414 4.606 1.00 98.25 109 ALA A C 1
ATOM 883 O O . ALA A 1 109 ? -7.412 -6.278 5.405 1.00 98.25 109 ALA A O 1
ATOM 884 N N . LEU A 1 110 ? -5.222 -6.213 4.971 1.00 98.50 110 LEU A N 1
ATOM 885 C CA . LEU A 1 110 ? -4.816 -5.822 6.325 1.00 98.50 110 LEU A CA 1
ATOM 886 C C . LEU A 1 110 ? -5.243 -4.385 6.669 1.00 98.50 110 LEU A C 1
ATOM 888 O O . LEU A 1 110 ? -5.640 -4.123 7.805 1.00 98.50 110 LEU A O 1
ATOM 892 N N . GLY A 1 111 ? -5.279 -3.474 5.692 1.00 97.69 111 GLY A N 1
ATOM 893 C CA . GLY A 1 111 ? -5.966 -2.185 5.842 1.00 97.69 111 GLY A CA 1
ATOM 894 C C . GLY A 1 111 ? -7.472 -2.356 6.096 1.00 97.69 111 GLY A C 1
ATOM 895 O O . GLY A 1 111 ? -8.037 -1.735 7.000 1.00 97.69 111 GLY A O 1
ATOM 896 N N . GLY A 1 112 ? -8.117 -3.271 5.367 1.00 97.50 112 GLY A N 1
ATOM 897 C CA . GLY A 1 112 ? -9.505 -3.679 5.604 1.00 97.50 112 GLY A CA 1
ATOM 898 C C . GLY A 1 112 ? -9.728 -4.297 6.991 1.00 97.50 112 GLY A C 1
ATOM 899 O O . GLY A 1 112 ? -10.741 -4.014 7.629 1.00 97.50 112 GLY A O 1
ATOM 900 N N . LEU A 1 113 ? -8.764 -5.069 7.502 1.00 98.31 113 LEU A N 1
ATOM 901 C CA . LEU A 1 113 ? -8.796 -5.644 8.847 1.00 98.31 113 LEU A CA 1
ATOM 902 C C . LEU A 1 113 ? -8.766 -4.541 9.904 1.00 98.31 113 LEU A C 1
ATOM 904 O O . LEU A 1 113 ? -9.576 -4.562 10.827 1.00 98.31 113 LEU A O 1
ATOM 908 N N . ALA A 1 114 ? -7.892 -3.544 9.746 1.00 97.75 114 ALA A N 1
ATOM 909 C CA . ALA A 1 114 ? -7.861 -2.380 10.627 1.00 97.75 114 ALA A CA 1
ATOM 910 C C . ALA A 1 114 ? -9.221 -1.654 10.652 1.00 97.75 114 ALA A C 1
ATOM 912 O O . ALA A 1 114 ? -9.732 -1.326 11.727 1.00 97.75 114 ALA A O 1
ATOM 913 N N . ALA A 1 115 ? -9.854 -1.470 9.489 1.00 97.00 115 ALA A N 1
ATOM 914 C CA . ALA A 1 115 ? -11.189 -0.882 9.393 1.00 97.00 115 ALA A CA 1
ATOM 915 C C . ALA A 1 115 ? -12.277 -1.761 10.040 1.00 97.00 115 ALA A C 1
ATOM 917 O O . ALA A 1 115 ? -13.157 -1.248 10.732 1.00 97.00 115 ALA A O 1
ATOM 918 N N . ALA A 1 116 ? -12.219 -3.083 9.865 1.00 97.69 116 ALA A N 1
ATOM 919 C CA . ALA A 1 116 ? -13.143 -4.018 10.499 1.00 97.69 116 ALA A CA 1
ATOM 920 C C . ALA A 1 116 ? -12.997 -4.008 12.030 1.00 97.69 116 ALA A C 1
ATOM 922 O O . ALA A 1 116 ? -13.999 -3.936 12.743 1.00 97.69 116 ALA A O 1
ATOM 923 N N . CYS A 1 117 ? -11.762 -3.971 12.540 1.00 97.31 117 CYS A N 1
ATOM 924 C CA . CYS A 1 117 ? -11.484 -3.840 13.968 1.00 97.31 117 CYS A CA 1
ATOM 925 C C . CYS A 1 117 ? -12.039 -2.555 14.569 1.00 97.31 117 CYS A C 1
ATOM 927 O O . CYS A 1 117 ? -12.539 -2.563 15.691 1.00 97.31 117 CYS A O 1
ATOM 929 N N . TRP A 1 118 ? -12.026 -1.467 13.803 1.00 96.19 118 TRP A N 1
ATOM 930 C CA . TRP A 1 118 ? -12.624 -0.209 14.227 1.00 96.19 118 TRP A CA 1
ATOM 931 C C . TRP A 1 118 ? -14.147 -0.291 14.408 1.00 96.19 118 TRP A C 1
ATOM 933 O O . TRP A 1 118 ? -14.722 0.405 15.247 1.00 96.19 118 TRP A O 1
ATOM 943 N N . ARG A 1 119 ? -14.817 -1.129 13.608 1.00 96.44 119 ARG A N 1
ATOM 944 C CA . ARG A 1 119 ? -16.280 -1.293 13.614 1.00 96.44 119 ARG A CA 1
ATOM 945 C C . ARG A 1 119 ? -16.786 -2.181 14.751 1.00 96.44 119 ARG A C 1
ATOM 947 O O . ARG A 1 119 ? -17.974 -2.129 15.051 1.00 96.44 119 ARG A O 1
ATOM 954 N N . VAL A 1 120 ? -15.920 -2.976 15.379 1.00 96.81 120 VAL A N 1
ATOM 955 C CA . VAL A 1 120 ? -16.276 -3.826 16.522 1.00 96.81 120 VAL A CA 1
ATOM 956 C C . VAL A 1 120 ? -15.890 -3.114 17.812 1.00 96.81 120 VAL A C 1
ATOM 958 O O . VAL A 1 120 ? -14.710 -2.977 18.123 1.00 96.81 120 VAL A O 1
ATOM 961 N N . GLU A 1 121 ? -16.882 -2.675 18.586 1.00 95.12 121 GLU A N 1
ATOM 962 C CA . GLU A 1 121 ? -16.656 -1.855 19.781 1.00 95.12 121 GLU A CA 1
ATOM 963 C C . GLU A 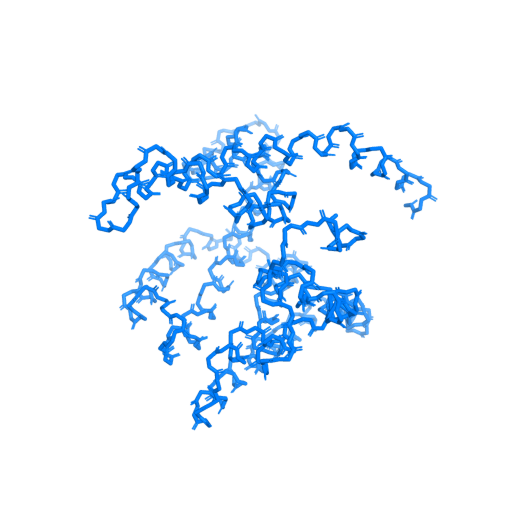1 121 ? -15.713 -2.509 20.799 1.00 95.12 121 GLU A C 1
ATOM 965 O O . GLU A 1 121 ? -14.776 -1.862 21.264 1.00 95.12 121 GLU A O 1
ATOM 970 N N . ALA A 1 122 ? -15.899 -3.800 21.090 1.00 96.81 122 ALA A N 1
ATOM 971 C CA . ALA A 1 122 ? -15.033 -4.533 22.012 1.00 96.81 122 ALA A CA 1
ATOM 972 C C . ALA A 1 122 ? -13.559 -4.514 21.566 1.00 96.81 122 ALA A C 1
ATOM 974 O O . ALA A 1 122 ? -12.666 -4.255 22.373 1.00 96.81 122 ALA A O 1
ATOM 975 N N . TRP A 1 123 ? -13.296 -4.733 20.272 1.00 96.31 123 TRP A N 1
ATOM 976 C CA . TRP A 1 123 ? -11.938 -4.735 19.720 1.00 96.31 123 TRP A CA 1
ATOM 977 C C . TRP A 1 123 ? -11.356 -3.326 19.696 1.00 96.31 123 TRP A C 1
ATOM 979 O O . TRP A 1 123 ? -10.213 -3.124 20.101 1.00 96.31 123 TRP A O 1
ATOM 989 N N . ARG A 1 124 ? -12.160 -2.332 19.305 1.00 94.69 124 ARG A N 1
ATOM 990 C CA . ARG A 1 124 ? -11.765 -0.924 19.322 1.00 94.69 124 ARG A CA 1
ATOM 991 C C . ARG A 1 124 ? -11.353 -0.470 20.719 1.00 94.69 124 ARG A C 1
ATOM 993 O O . ARG A 1 124 ? -10.301 0.153 20.864 1.00 94.69 124 ARG A O 1
ATOM 1000 N N . ASN A 1 125 ? -12.156 -0.795 21.731 1.00 93.19 125 ASN A N 1
ATOM 1001 C CA . ASN A 1 125 ? -11.907 -0.419 23.120 1.00 93.19 125 ASN A CA 1
ATOM 1002 C C . ASN A 1 125 ? -10.656 -1.123 23.664 1.00 93.19 125 ASN A C 1
ATOM 1004 O O . ASN A 1 125 ? -9.816 -0.476 24.288 1.00 93.19 125 ASN A O 1
ATOM 1008 N N . TRP A 1 126 ? -10.471 -2.411 23.355 1.00 95.12 126 TRP A N 1
ATOM 1009 C CA . TRP A 1 126 ? -9.264 -3.149 23.732 1.00 95.12 126 TRP A CA 1
ATOM 1010 C C . TRP A 1 126 ? -7.997 -2.565 23.088 1.00 95.12 126 TRP A C 1
ATOM 1012 O O . TRP A 1 126 ? -7.009 -2.319 23.782 1.00 95.12 126 TRP A O 1
ATOM 1022 N N . LEU A 1 127 ? -8.033 -2.274 21.784 1.00 93.81 127 LEU A N 1
ATOM 1023 C CA . LEU A 1 127 ? -6.914 -1.664 21.056 1.00 93.81 127 LEU A CA 1
ATOM 1024 C C . LEU A 1 127 ? -6.590 -0.261 21.590 1.00 93.81 127 LEU A C 1
ATOM 1026 O O . LEU A 1 127 ? -5.421 0.102 21.712 1.00 93.81 127 LEU A O 1
ATOM 1030 N N . ALA A 1 128 ? -7.613 0.522 21.946 1.00 90.12 128 ALA A N 1
ATOM 1031 C CA . ALA A 1 128 ? -7.433 1.838 22.550 1.00 90.12 128 ALA A CA 1
ATOM 1032 C C . ALA A 1 128 ? -6.791 1.750 23.946 1.00 90.12 128 ALA A C 1
ATOM 1034 O O . ALA A 1 128 ? -5.892 2.539 24.251 1.00 90.12 128 ALA A O 1
ATOM 1035 N N . ALA A 1 129 ? -7.203 0.774 24.764 1.00 90.94 129 ALA A N 1
ATOM 1036 C CA . ALA A 1 129 ? -6.651 0.539 26.098 1.00 90.94 129 ALA A CA 1
ATOM 1037 C C . ALA A 1 129 ? -5.167 0.126 26.061 1.00 90.94 129 ALA A C 1
ATOM 1039 O O . ALA A 1 129 ? -4.392 0.547 26.916 1.00 90.94 129 ALA A O 1
ATOM 1040 N N . HIS A 1 130 ? -4.750 -0.625 25.037 1.00 92.31 130 HIS A N 1
ATOM 1041 C CA . HIS A 1 130 ? -3.380 -1.140 24.895 1.00 92.31 130 HIS A CA 1
ATOM 1042 C C . HIS A 1 130 ? -2.518 -0.358 23.892 1.00 92.31 130 HIS A C 1
ATOM 1044 O O . HIS A 1 130 ? -1.445 -0.811 23.493 1.00 92.31 130 HIS A O 1
ATOM 1050 N N . ARG A 1 131 ? -2.960 0.827 23.456 1.00 88.12 131 ARG A N 1
ATOM 1051 C CA . ARG A 1 131 ? -2.338 1.581 22.351 1.00 88.12 131 ARG A CA 1
ATOM 1052 C C . ARG A 1 131 ? -0.835 1.825 22.513 1.00 88.12 131 ARG A C 1
ATOM 1054 O O . ARG A 1 131 ? -0.104 1.812 21.526 1.00 88.12 131 ARG A O 1
ATOM 1061 N N . THR A 1 132 ? -0.370 2.074 23.738 1.00 86.69 132 THR A N 1
ATOM 1062 C CA . THR A 1 132 ? 1.041 2.375 24.021 1.00 86.69 132 THR A CA 1
ATOM 1063 C C . THR A 1 132 ? 1.887 1.111 23.914 1.00 86.69 132 THR A C 1
ATOM 1065 O O . THR A 1 132 ? 2.902 1.115 23.224 1.00 86.69 132 THR A O 1
ATOM 1068 N N . GLN A 1 133 ? 1.435 0.019 24.532 1.00 91.19 133 GLN A N 1
ATOM 1069 C CA . GLN A 1 133 ? 2.078 -1.292 24.471 1.00 91.19 133 GLN A CA 1
ATOM 1070 C C . GLN A 1 133 ? 2.135 -1.796 23.028 1.00 91.19 133 GLN A C 1
ATOM 1072 O O . GLN A 1 133 ? 3.185 -2.236 22.576 1.00 91.19 133 GLN A O 1
ATOM 1077 N N . LEU A 1 134 ? 1.038 -1.652 22.281 1.00 91.69 134 LEU A N 1
ATOM 1078 C CA . LEU A 1 134 ? 0.958 -2.056 20.878 1.00 91.69 134 LEU A CA 1
ATOM 1079 C C . LEU A 1 134 ? 1.872 -1.223 19.976 1.00 91.69 134 LEU A C 1
ATOM 1081 O O . LEU A 1 134 ? 2.467 -1.767 19.055 1.00 91.69 134 LEU A O 1
ATOM 1085 N N . SER A 1 135 ? 2.036 0.073 20.255 1.00 89.81 135 SER A N 1
ATOM 1086 C CA . SER A 1 135 ? 2.956 0.935 19.500 1.00 89.81 135 SER A CA 1
ATOM 1087 C C . SER A 1 135 ? 4.417 0.523 19.711 1.00 89.81 135 SER A C 1
ATOM 1089 O O . SER A 1 135 ? 5.179 0.449 18.750 1.00 89.81 135 SER A O 1
ATOM 1091 N N . TRP A 1 136 ? 4.803 0.207 20.952 1.00 91.50 136 TRP A N 1
ATOM 1092 C CA . TRP A 1 136 ? 6.137 -0.323 21.249 1.00 91.50 136 TRP A CA 1
ATOM 1093 C C . TRP A 1 136 ? 6.351 -1.712 20.655 1.00 91.50 136 TRP A C 1
ATOM 1095 O O . TRP A 1 136 ? 7.371 -1.942 20.012 1.00 91.50 136 TRP A O 1
ATOM 1105 N N . ALA A 1 137 ? 5.377 -2.611 20.807 1.00 94.25 137 ALA A N 1
ATOM 1106 C CA . ALA A 1 137 ? 5.420 -3.938 20.204 1.00 94.25 137 ALA A CA 1
ATOM 1107 C C . ALA A 1 137 ? 5.568 -3.850 18.682 1.00 94.25 137 ALA A C 1
ATOM 1109 O O . ALA A 1 137 ? 6.371 -4.576 18.107 1.00 94.25 137 ALA A O 1
ATOM 1110 N N . LEU A 1 138 ? 4.862 -2.916 18.036 1.00 94.06 138 LEU A N 1
ATOM 1111 C CA . LEU A 1 138 ? 4.969 -2.690 16.602 1.00 94.06 138 LEU A CA 1
ATOM 1112 C C . LEU A 1 138 ? 6.349 -2.167 16.195 1.00 94.06 138 LEU A C 1
ATOM 1114 O O . LEU A 1 138 ? 6.914 -2.653 15.219 1.00 94.06 138 LEU A O 1
ATOM 1118 N N . LEU A 1 139 ? 6.906 -1.205 16.935 1.00 93.81 139 LEU A N 1
ATOM 1119 C CA . LEU A 1 139 ? 8.246 -0.681 16.668 1.00 93.81 139 LEU A CA 1
ATOM 1120 C C . LEU A 1 139 ? 9.300 -1.791 16.765 1.00 93.81 139 LEU A C 1
ATOM 1122 O O . LEU A 1 139 ? 10.132 -1.931 15.870 1.00 93.81 139 LEU A O 1
ATOM 1126 N N . VAL A 1 140 ? 9.235 -2.601 17.826 1.00 96.69 140 VAL A N 1
ATOM 1127 C CA . VAL A 1 140 ? 10.134 -3.744 18.029 1.00 96.69 140 VAL A CA 1
ATOM 1128 C C . VAL A 1 140 ? 9.939 -4.780 16.926 1.00 96.69 140 VAL A C 1
ATOM 1130 O O . VAL A 1 140 ? 10.919 -5.238 16.350 1.00 96.69 140 VAL A O 1
ATOM 1133 N N . PHE A 1 141 ? 8.693 -5.108 16.582 1.00 96.56 141 PHE A N 1
ATOM 1134 C CA . PHE A 1 141 ? 8.367 -6.053 15.518 1.00 96.56 141 PHE A CA 1
ATOM 1135 C C . PHE A 1 141 ? 8.917 -5.608 14.157 1.00 96.56 141 PHE A C 1
ATOM 1137 O O . PHE A 1 141 ? 9.552 -6.403 13.465 1.00 96.56 141 PHE A O 1
ATOM 1144 N N . LEU A 1 142 ? 8.733 -4.339 13.781 1.00 96.25 142 LEU A N 1
ATOM 1145 C CA . LEU A 1 142 ? 9.248 -3.800 12.521 1.00 96.25 142 LEU A CA 1
ATOM 1146 C C . LEU A 1 142 ? 10.774 -3.701 12.515 1.00 96.25 142 LEU A C 1
ATOM 1148 O O . LEU A 1 142 ? 11.391 -4.045 11.509 1.00 96.25 142 LEU A O 1
ATOM 1152 N N . GLY A 1 143 ? 11.389 -3.298 13.631 1.00 96.88 143 GLY A N 1
ATOM 1153 C CA . GLY A 1 143 ? 12.845 -3.275 13.778 1.00 96.88 143 GLY A CA 1
ATOM 1154 C C . GLY A 1 143 ? 13.460 -4.673 13.675 1.00 96.88 143 GLY A C 1
ATOM 1155 O O . GLY A 1 143 ? 14.399 -4.883 12.910 1.00 96.88 143 GLY A O 1
ATOM 1156 N N . ALA A 1 144 ? 12.884 -5.654 14.374 1.00 97.19 144 ALA A N 1
ATOM 1157 C CA . ALA A 1 144 ? 13.301 -7.050 14.292 1.00 97.19 144 ALA A CA 1
ATOM 1158 C C . ALA A 1 144 ? 13.115 -7.610 12.876 1.00 97.19 144 ALA A C 1
ATOM 1160 O O . ALA A 1 144 ? 14.024 -8.244 12.348 1.00 97.19 144 ALA A O 1
ATOM 1161 N N . SER A 1 145 ? 11.985 -7.314 12.226 1.00 96.75 145 SER A N 1
ATOM 1162 C CA . SER A 1 145 ? 11.714 -7.737 10.846 1.00 96.75 145 SER A CA 1
ATOM 1163 C C . SER A 1 145 ? 12.691 -7.112 9.849 1.00 96.75 145 SER A C 1
ATOM 1165 O O . SER A 1 145 ? 13.154 -7.789 8.932 1.00 96.75 145 SER A O 1
ATOM 1167 N N . PHE A 1 146 ? 13.056 -5.840 10.030 1.00 96.75 146 PHE A N 1
ATOM 1168 C CA . PHE A 1 146 ? 14.052 -5.162 9.198 1.00 96.75 146 PHE A CA 1
ATOM 1169 C C . PHE A 1 146 ? 15.417 -5.854 9.287 1.00 96.75 146 PHE A C 1
ATOM 1171 O O . PHE A 1 146 ? 16.032 -6.134 8.259 1.00 96.75 146 PHE A O 1
ATOM 1178 N N . LEU A 1 147 ? 15.866 -6.180 10.504 1.00 96.88 147 LEU A N 1
ATOM 1179 C CA . LEU A 1 147 ? 17.126 -6.893 10.723 1.00 96.88 147 LEU A CA 1
ATOM 1180 C C . LEU A 1 147 ? 17.070 -8.325 10.176 1.00 96.88 147 LEU A C 1
ATOM 1182 O O . LEU A 1 147 ? 17.974 -8.743 9.459 1.00 96.88 147 LEU A O 1
ATOM 1186 N N . TRP A 1 148 ? 15.989 -9.053 10.462 1.00 96.38 148 TRP A N 1
ATOM 1187 C CA . TRP A 1 148 ? 15.793 -10.447 10.060 1.00 96.38 148 TRP A CA 1
ATOM 1188 C C . TRP A 1 148 ? 15.757 -10.647 8.541 1.00 96.38 148 TRP A C 1
ATOM 1190 O O . TRP A 1 148 ? 16.262 -11.641 8.014 1.00 96.38 148 TRP A O 1
ATOM 1200 N N . THR A 1 149 ? 15.158 -9.692 7.831 1.00 95.31 149 THR A N 1
ATOM 1201 C CA . THR A 1 149 ? 15.006 -9.750 6.373 1.00 95.31 149 THR A CA 1
ATOM 1202 C C . THR A 1 149 ? 16.162 -9.100 5.621 1.00 95.31 149 THR A C 1
ATOM 1204 O O . THR A 1 149 ? 16.197 -9.211 4.401 1.00 95.31 149 THR A O 1
ATOM 1207 N N . HIS A 1 150 ? 17.104 -8.450 6.314 1.00 94.56 150 HIS A N 1
ATOM 1208 C CA . HIS A 1 150 ? 18.157 -7.620 5.720 1.00 94.56 150 HIS A CA 1
ATOM 1209 C C . HIS A 1 150 ? 17.603 -6.458 4.880 1.00 94.56 150 HIS A C 1
ATOM 1211 O O . HIS A 1 150 ? 17.984 -6.276 3.726 1.00 94.56 150 HIS A O 1
ATOM 1217 N N . ALA A 1 151 ? 16.710 -5.662 5.477 1.00 93.50 151 ALA A N 1
ATOM 1218 C CA . ALA A 1 151 ? 16.070 -4.494 4.865 1.00 93.50 151 ALA A CA 1
ATOM 1219 C C . ALA A 1 151 ? 15.058 -4.809 3.744 1.00 93.50 151 ALA A C 1
ATOM 1221 O O . ALA A 1 151 ? 14.941 -4.059 2.775 1.00 93.50 151 ALA A O 1
ATOM 1222 N N . PHE A 1 152 ? 14.282 -5.889 3.896 1.00 93.12 152 PHE A N 1
ATOM 1223 C CA . PHE A 1 152 ? 13.158 -6.233 3.011 1.00 93.12 152 PHE A CA 1
ATOM 1224 C C . PHE A 1 152 ? 13.500 -6.352 1.503 1.00 93.12 152 PHE A C 1
ATOM 1226 O O . PHE A 1 152 ? 12.757 -5.834 0.660 1.00 93.12 152 PHE A O 1
ATOM 1233 N N . PRO A 1 153 ? 14.600 -7.023 1.110 1.00 93.38 153 PRO A N 1
ATOM 1234 C CA . PRO A 1 153 ? 14.999 -7.107 -0.285 1.00 93.38 153 PRO A CA 1
ATOM 1235 C C . PRO A 1 153 ? 13.996 -7.954 -1.071 1.00 93.38 153 PRO A C 1
ATOM 1237 O O . PRO A 1 153 ? 13.641 -9.064 -0.680 1.00 93.38 153 PRO A O 1
ATOM 1240 N N . ARG A 1 154 ? 13.569 -7.437 -2.225 1.00 88.50 154 ARG A N 1
ATOM 1241 C CA . ARG A 1 154 ? 12.535 -8.070 -3.061 1.00 88.50 154 ARG A CA 1
ATOM 1242 C C . ARG A 1 154 ? 12.923 -9.425 -3.652 1.00 88.50 154 ARG A C 1
ATOM 1244 O O . ARG A 1 154 ? 12.057 -10.165 -4.092 1.00 88.50 154 ARG A O 1
ATOM 1251 N N . THR A 1 155 ? 14.219 -9.711 -3.720 1.00 91.44 155 THR A N 1
ATOM 1252 C CA . THR A 1 155 ? 14.771 -10.917 -4.347 1.00 91.44 155 THR A CA 1
ATOM 1253 C C . THR A 1 155 ? 15.047 -12.035 -3.350 1.00 91.44 155 THR A C 1
ATOM 1255 O O . THR A 1 155 ? 15.315 -13.154 -3.774 1.00 91.44 155 THR A O 1
ATOM 1258 N N . SER A 1 156 ? 15.005 -11.767 -2.041 1.00 94.06 156 SER A N 1
ATOM 1259 C CA . SER A 1 156 ? 15.208 -12.811 -1.037 1.00 94.06 156 SER A CA 1
ATOM 1260 C C . SER A 1 156 ? 13.875 -13.421 -0.622 1.00 94.06 156 SER A C 1
ATOM 1262 O O . SER A 1 156 ? 12.859 -12.724 -0.555 1.00 94.06 156 SER A O 1
ATOM 1264 N N . PHE A 1 157 ? 13.903 -14.710 -0.275 1.00 94.94 157 PHE A N 1
ATOM 1265 C CA . PHE A 1 157 ? 12.733 -15.417 0.243 1.00 94.94 157 PHE A CA 1
ATOM 1266 C C . PHE A 1 157 ? 12.124 -14.654 1.422 1.00 94.94 157 PHE A C 1
ATOM 1268 O O . PHE A 1 157 ? 10.968 -14.248 1.369 1.00 94.94 157 PHE A O 1
ATOM 1275 N N . ARG A 1 158 ? 12.941 -14.368 2.447 1.00 95.44 158 ARG A N 1
ATOM 1276 C CA . ARG A 1 158 ? 12.503 -13.705 3.686 1.00 95.44 158 ARG A CA 1
ATOM 1277 C C . ARG A 1 158 ? 11.949 -12.306 3.438 1.00 95.44 158 ARG A C 1
ATOM 1279 O O . ARG A 1 158 ? 10.981 -11.911 4.076 1.00 95.44 158 ARG A O 1
ATOM 1286 N N . GLY A 1 159 ? 12.552 -11.539 2.531 1.00 95.19 159 GLY A N 1
ATOM 1287 C CA . GLY A 1 159 ? 12.077 -10.198 2.201 1.00 95.19 159 GLY A CA 1
ATOM 1288 C C . GLY A 1 159 ? 10.718 -10.233 1.506 1.00 95.19 159 GLY A C 1
ATOM 1289 O O . GLY A 1 159 ? 9.796 -9.530 1.926 1.00 95.19 159 GLY A O 1
ATOM 1290 N N . ALA A 1 160 ? 10.577 -11.095 0.496 1.00 93.56 160 ALA A N 1
ATOM 1291 C CA . ALA A 1 160 ? 9.359 -11.212 -0.296 1.00 93.56 160 ALA A CA 1
ATOM 1292 C C . ALA A 1 160 ? 8.176 -11.811 0.490 1.00 93.56 160 ALA A C 1
ATOM 1294 O O . ALA A 1 160 ? 7.036 -11.369 0.324 1.00 93.56 160 ALA A O 1
ATOM 1295 N N . THR A 1 161 ? 8.416 -12.791 1.364 1.00 94.88 161 THR A N 1
ATOM 1296 C CA . THR A 1 161 ? 7.358 -13.474 2.125 1.00 94.88 161 THR A CA 1
ATOM 1297 C C . THR A 1 161 ? 7.078 -12.759 3.451 1.00 94.88 161 THR A C 1
ATOM 1299 O O . THR A 1 161 ? 6.106 -12.010 3.590 1.00 94.88 161 THR A O 1
ATOM 1302 N N . GLU A 1 162 ? 7.951 -12.952 4.429 1.00 94.94 162 GLU A N 1
ATOM 1303 C CA . GLU A 1 162 ? 7.798 -12.495 5.808 1.00 94.94 162 GLU A CA 1
ATOM 1304 C C . GLU A 1 162 ? 7.903 -10.971 5.902 1.00 94.94 162 GLU A C 1
ATOM 1306 O O . GLU A 1 162 ? 7.079 -10.324 6.545 1.00 94.94 162 GLU A O 1
ATOM 1311 N N . GLY A 1 163 ? 8.870 -10.384 5.197 1.00 96.31 163 GLY A N 1
ATOM 1312 C CA . GLY A 1 163 ? 9.156 -8.956 5.225 1.00 96.31 163 GLY A CA 1
ATOM 1313 C C . GLY A 1 163 ? 7.999 -8.093 4.745 1.00 96.31 163 GLY A C 1
ATOM 1314 O O . GLY A 1 163 ? 7.562 -7.179 5.441 1.00 96.31 163 GLY A O 1
ATOM 1315 N N . TYR A 1 164 ? 7.450 -8.406 3.577 1.00 95.19 164 TYR A N 1
ATOM 1316 C CA . TYR A 1 164 ? 6.287 -7.695 3.046 1.00 95.19 164 TYR A CA 1
ATOM 1317 C C . TYR A 1 164 ? 5.035 -7.870 3.899 1.00 95.19 164 TYR A C 1
ATOM 1319 O O . TYR A 1 164 ? 4.293 -6.905 4.076 1.00 95.19 164 TYR A O 1
ATOM 1327 N N . THR A 1 165 ? 4.835 -9.054 4.478 1.00 96.88 165 THR A N 1
ATOM 1328 C CA . THR A 1 165 ? 3.727 -9.289 5.415 1.00 96.88 165 THR A CA 1
ATOM 1329 C C . THR A 1 165 ? 3.900 -8.443 6.678 1.00 96.88 165 THR A C 1
ATOM 1331 O O . THR A 1 165 ? 2.960 -7.784 7.122 1.00 96.88 165 THR A O 1
ATOM 1334 N N . ALA A 1 166 ? 5.118 -8.384 7.224 1.00 97.56 166 ALA A N 1
ATOM 1335 C CA . ALA A 1 166 ? 5.442 -7.559 8.382 1.00 97.56 166 ALA A CA 1
ATOM 1336 C C . ALA A 1 166 ? 5.230 -6.064 8.102 1.00 97.56 166 ALA A C 1
ATOM 1338 O O . ALA A 1 166 ? 4.633 -5.364 8.922 1.00 97.56 166 ALA A O 1
ATOM 1339 N N . LEU A 1 167 ? 5.646 -5.580 6.927 1.00 97.00 167 LEU A N 1
ATOM 1340 C CA . LEU A 1 167 ? 5.392 -4.204 6.495 1.00 97.00 167 LEU A CA 1
ATOM 1341 C C . LEU A 1 167 ? 3.893 -3.913 6.382 1.00 97.00 167 LEU A C 1
ATOM 1343 O O . LEU A 1 167 ? 3.441 -2.884 6.878 1.00 97.00 167 LEU A O 1
ATOM 1347 N N . ALA A 1 168 ? 3.116 -4.813 5.778 1.00 97.62 168 ALA A N 1
ATOM 1348 C CA . ALA A 1 168 ? 1.673 -4.650 5.643 1.00 97.62 168 ALA A CA 1
ATOM 1349 C C . ALA A 1 168 ? 0.967 -4.568 7.008 1.00 97.62 168 ALA A C 1
ATOM 1351 O O . ALA A 1 168 ? 0.157 -3.667 7.231 1.00 97.62 168 ALA A O 1
ATOM 1352 N N . ILE A 1 169 ? 1.330 -5.447 7.951 1.00 97.75 169 ILE A N 1
ATOM 1353 C CA . ILE A 1 169 ? 0.848 -5.393 9.341 1.00 97.75 169 ILE A CA 1
ATOM 1354 C C . ILE A 1 169 ? 1.244 -4.060 9.987 1.00 97.75 169 ILE A C 1
ATOM 1356 O O . ILE A 1 169 ? 0.417 -3.412 10.628 1.00 97.75 169 ILE A O 1
ATOM 1360 N N . GLY A 1 170 ? 2.489 -3.624 9.785 1.00 96.81 170 GLY A N 1
ATOM 1361 C CA . GLY A 1 170 ? 3.001 -2.370 10.324 1.00 96.81 170 GLY A CA 1
ATOM 1362 C C . GLY A 1 170 ? 2.247 -1.143 9.846 1.00 96.81 170 GLY A C 1
ATOM 1363 O O . GLY A 1 170 ? 1.808 -0.335 10.664 1.00 96.81 170 GLY A O 1
ATOM 1364 N N . PHE A 1 171 ? 2.045 -1.020 8.536 1.00 95.75 171 PHE A N 1
ATOM 1365 C CA . PHE A 1 171 ? 1.294 0.090 7.962 1.00 95.75 171 PHE A CA 1
ATOM 1366 C C . PHE A 1 171 ? -0.184 0.050 8.355 1.00 95.75 171 PHE A C 1
ATOM 1368 O O . PHE A 1 171 ? -0.737 1.098 8.681 1.00 95.75 171 PHE A O 1
ATOM 1375 N N . ALA A 1 172 ? -0.816 -1.127 8.415 1.00 97.38 172 ALA A N 1
ATOM 1376 C CA . ALA A 1 172 ? -2.194 -1.256 8.889 1.00 97.38 172 ALA A CA 1
ATOM 1377 C C . ALA A 1 172 ? -2.341 -0.832 10.362 1.00 97.38 172 ALA A C 1
ATOM 1379 O O . ALA A 1 172 ? -3.259 -0.087 10.714 1.00 97.38 172 ALA A O 1
ATOM 1380 N N . ALA A 1 173 ? -1.410 -1.249 11.222 1.00 95.88 173 ALA A N 1
ATOM 1381 C CA . ALA A 1 173 ? -1.395 -0.870 12.631 1.00 95.88 173 ALA A CA 1
ATOM 1382 C C . ALA A 1 173 ? -1.103 0.626 12.826 1.00 95.88 173 ALA A C 1
ATOM 1384 O O . ALA A 1 173 ? -1.750 1.275 13.650 1.00 95.88 173 ALA A O 1
ATOM 1385 N N . TRP A 1 174 ? -0.183 1.205 12.049 1.00 93.12 174 TRP A N 1
ATOM 1386 C CA . TRP A 1 174 ? 0.090 2.643 12.085 1.00 93.12 174 TRP A CA 1
ATOM 1387 C C . TRP A 1 174 ? -1.108 3.456 11.569 1.00 93.12 174 TRP A C 1
ATOM 1389 O O . TRP A 1 174 ? -1.502 4.445 12.195 1.00 93.12 174 TRP A O 1
ATOM 1399 N N . LEU A 1 175 ? -1.761 3.019 10.491 1.00 93.44 175 LEU A N 1
ATOM 1400 C CA . LEU A 1 175 ? -2.994 3.636 10.003 1.00 93.44 175 LEU A CA 1
ATOM 1401 C C . LEU A 1 175 ? -4.077 3.628 11.092 1.00 93.44 175 LEU A C 1
ATOM 1403 O O . LEU A 1 175 ? -4.653 4.673 11.398 1.00 93.44 175 LEU A O 1
ATOM 1407 N N . TYR A 1 176 ? -4.291 2.478 11.740 1.00 95.06 176 TYR A N 1
ATOM 1408 C CA . TYR A 1 176 ? -5.228 2.348 12.855 1.00 95.06 176 TYR A CA 1
ATOM 1409 C C . TYR A 1 176 ? -4.866 3.276 14.023 1.00 95.06 176 TYR A C 1
ATOM 1411 O O . TYR A 1 176 ? -5.730 3.968 14.564 1.00 95.06 176 TYR A O 1
ATOM 1419 N N . ALA A 1 177 ? -3.588 3.327 14.410 1.00 92.06 177 ALA A N 1
ATOM 1420 C CA . ALA A 1 177 ? -3.111 4.186 15.489 1.00 92.06 177 ALA A CA 1
ATOM 1421 C C . ALA A 1 177 ? -3.327 5.673 15.171 1.00 92.06 177 ALA A C 1
ATOM 1423 O O . ALA A 1 177 ? -3.749 6.429 16.047 1.00 92.06 177 ALA A O 1
ATOM 1424 N N . SER A 1 178 ? -3.085 6.087 13.926 1.00 90.56 178 SER A N 1
ATOM 1425 C CA . SER A 1 178 ? -3.327 7.457 13.455 1.00 90.56 178 SER A CA 1
ATOM 1426 C C . SER A 1 178 ? -4.811 7.816 13.547 1.00 90.56 178 SER A C 1
ATOM 1428 O O . SER A 1 178 ? -5.160 8.799 14.201 1.00 90.56 178 SER A O 1
ATOM 1430 N N . ALA A 1 179 ? -5.690 6.957 13.019 1.00 91.25 179 ALA A N 1
ATOM 1431 C CA . ALA A 1 179 ? -7.139 7.140 13.101 1.00 91.25 179 ALA A CA 1
ATOM 1432 C C . ALA A 1 179 ? -7.644 7.174 14.556 1.00 91.25 179 ALA A C 1
ATOM 1434 O O . ALA A 1 179 ? -8.478 8.008 14.913 1.00 91.25 179 ALA A O 1
ATOM 1435 N N . ASN A 1 180 ? -7.102 6.315 15.432 1.00 89.44 180 ASN A N 1
ATOM 1436 C CA . ASN A 1 180 ? -7.431 6.289 16.862 1.00 89.44 180 ASN A CA 1
ATOM 1437 C C . ASN A 1 180 ? -7.088 7.602 17.561 1.00 89.44 180 ASN A C 1
ATOM 1439 O O . ASN A 1 180 ? -7.866 8.084 18.390 1.00 89.44 180 ASN A O 1
ATOM 1443 N N . ARG A 1 181 ? -5.943 8.197 17.216 1.00 87.56 181 ARG A N 1
ATOM 1444 C CA . ARG A 1 181 ? -5.526 9.488 17.763 1.00 87.56 181 ARG A CA 1
ATOM 1445 C C . ARG A 1 181 ? -6.417 10.617 17.279 1.00 87.56 181 ARG A C 1
ATOM 1447 O O . ARG A 1 181 ? -6.851 11.405 18.115 1.00 87.56 181 ARG A O 1
ATOM 1454 N N . ASP A 1 182 ? -6.752 10.651 15.995 1.00 89.06 182 ASP A N 1
ATOM 1455 C CA . ASP A 1 182 ? -7.644 11.676 15.453 1.00 89.06 182 ASP A CA 1
ATOM 1456 C C . ASP A 1 182 ? -9.041 11.599 16.083 1.00 89.06 182 ASP A C 1
ATOM 1458 O O . ASP A 1 182 ? -9.562 12.615 16.543 1.00 89.06 182 ASP A O 1
ATOM 1462 N N . ALA A 1 183 ? -9.603 10.393 16.225 1.00 87.31 183 ALA A N 1
ATOM 1463 C CA . ALA A 1 183 ? -10.884 10.194 16.902 1.00 87.31 183 ALA A CA 1
ATOM 1464 C C . ALA A 1 183 ? -10.830 10.583 18.389 1.00 87.31 183 ALA A C 1
ATOM 1466 O O . ALA A 1 183 ? -11.724 11.264 18.882 1.00 87.31 183 ALA A O 1
ATOM 1467 N N . SER A 1 184 ? -9.762 10.203 19.102 1.00 84.56 184 SER A N 1
ATOM 1468 C CA . SER A 1 184 ? -9.582 10.568 20.516 1.00 84.56 184 SER A CA 1
ATOM 1469 C C . SER A 1 184 ? -9.493 12.084 20.708 1.00 84.56 184 SER A C 1
ATOM 1471 O O . SER A 1 184 ? -10.034 12.614 21.673 1.00 84.56 184 SER A O 1
ATOM 1473 N N . MET A 1 185 ? -8.811 12.786 19.798 1.00 82.94 185 MET A N 1
ATOM 1474 C CA . MET A 1 185 ? -8.692 14.245 19.838 1.00 82.94 185 MET A CA 1
ATOM 1475 C C . MET A 1 185 ? -10.014 14.941 19.504 1.00 82.94 185 MET A C 1
ATOM 1477 O O . MET A 1 185 ? -10.334 15.941 20.141 1.00 82.94 185 MET A O 1
ATOM 1481 N N . ALA A 1 186 ? -10.786 14.415 18.547 1.00 85.25 186 ALA A N 1
ATOM 1482 C CA . ALA A 1 186 ? -12.105 14.946 18.209 1.00 85.25 186 ALA A CA 1
ATOM 1483 C C . ALA A 1 186 ? -13.092 14.812 19.383 1.00 85.25 186 ALA A C 1
ATOM 1485 O O . ALA A 1 186 ? -13.795 15.767 19.705 1.00 85.25 186 ALA A O 1
ATOM 1486 N N . SER A 1 187 ? -13.093 13.666 20.073 1.00 83.12 187 SER A N 1
ATOM 1487 C CA . SER A 1 187 ? -13.959 13.424 21.236 1.00 83.12 187 SER A CA 1
ATOM 1488 C C . SER A 1 187 ? -13.566 14.222 22.485 1.00 83.12 187 SER A C 1
ATOM 1490 O O . SER A 1 187 ? -14.404 14.434 23.354 1.00 83.12 187 SER A O 1
ATOM 1492 N N . ALA A 1 188 ? -12.311 14.670 22.597 1.00 76.69 188 ALA A N 1
ATOM 1493 C CA . ALA A 1 188 ? -11.816 15.420 23.756 1.00 76.69 188 ALA A CA 1
ATOM 1494 C C . ALA A 1 188 ? -12.227 16.910 23.770 1.00 76.69 188 ALA A C 1
ATOM 1496 O O . ALA A 1 188 ? -11.837 17.633 24.684 1.00 76.69 188 ALA A O 1
ATOM 1497 N N . GLY A 1 189 ? -12.987 17.391 22.776 1.00 60.84 189 GLY A N 1
ATOM 1498 C CA . GLY A 1 189 ? -13.703 18.675 22.847 1.00 60.84 189 GLY A CA 1
ATOM 1499 C C . GLY A 1 189 ? -12.851 19.929 23.091 1.00 60.84 189 GLY A C 1
ATOM 1500 O O . GLY A 1 189 ? -13.368 20.920 23.593 1.00 60.84 189 GLY A O 1
ATOM 1501 N N . GLY A 1 190 ? -11.550 19.909 22.782 1.00 57.78 190 GLY A N 1
ATOM 1502 C CA . GLY A 1 190 ? -10.648 21.051 22.992 1.00 57.78 190 GLY A CA 1
ATOM 1503 C C . GLY A 1 190 ? -10.346 21.405 24.458 1.00 57.78 190 GLY A C 1
ATOM 1504 O O . GLY A 1 190 ? -9.585 22.338 24.697 1.00 57.78 190 GLY A O 1
ATOM 1505 N N . SER A 1 191 ? -10.878 20.671 25.441 1.00 44.62 191 SER A N 1
ATOM 1506 C CA . SER A 1 191 ? -10.813 21.023 26.870 1.00 44.62 191 SER A CA 1
ATOM 1507 C C . SER A 1 191 ? -9.717 20.297 27.666 1.00 44.62 191 SER A C 1
ATOM 1509 O O . SER A 1 191 ? -9.738 20.280 28.894 1.00 44.62 191 SER A O 1
ATOM 1511 N N . GLY A 1 192 ? -8.693 19.758 27.000 1.00 47.22 192 GLY A N 1
ATOM 1512 C CA . GLY A 1 192 ? -7.492 19.275 27.682 1.00 47.22 192 GLY A CA 1
ATOM 1513 C C . GLY A 1 192 ? -6.312 19.048 26.735 1.00 47.22 192 GLY A C 1
ATOM 1514 O O . GLY A 1 192 ? -6.518 18.707 25.566 1.00 47.22 192 GLY A O 1
ATOM 1515 N N . PRO A 1 193 ? -5.059 19.202 27.205 1.00 46.56 193 PRO A N 1
ATOM 1516 C CA . PRO A 1 193 ? -3.883 18.941 26.396 1.00 46.56 193 PRO A CA 1
ATOM 1517 C C . PRO A 1 193 ? -3.705 17.427 26.262 1.00 46.56 193 PRO A C 1
ATOM 1519 O O . PRO A 1 193 ? -2.891 16.812 26.949 1.00 46.56 193 PRO A O 1
ATOM 1522 N N . VAL A 1 194 ? -4.433 16.791 25.341 1.00 56.62 194 VAL A N 1
ATOM 1523 C CA . VAL A 1 194 ? -3.983 15.499 24.817 1.00 56.62 194 VAL A CA 1
ATOM 1524 C C . VAL A 1 194 ? -2.750 15.811 23.983 1.00 56.62 194 VAL A C 1
ATOM 1526 O O . VAL A 1 194 ? -2.835 16.083 22.787 1.00 56.62 194 VAL A O 1
ATOM 1529 N N . SER A 1 195 ? -1.595 15.854 24.648 1.00 68.81 195 SER A N 1
ATOM 1530 C CA . SER A 1 195 ? -0.299 16.022 24.008 1.00 68.81 195 SER A CA 1
ATOM 1531 C C . SER A 1 195 ? -0.142 14.890 23.000 1.00 68.81 195 SER A C 1
ATOM 1533 O O . SER A 1 195 ? 0.158 13.749 23.356 1.00 68.81 195 SER A O 1
ATOM 1535 N N . ALA A 1 196 ? -0.415 15.192 21.730 1.00 75.81 196 ALA A N 1
ATOM 1536 C CA . ALA A 1 196 ? -0.217 14.239 20.657 1.00 75.81 196 ALA A CA 1
ATOM 1537 C C . ALA A 1 196 ? 1.262 13.827 20.664 1.00 75.81 196 ALA A C 1
ATOM 1539 O O . ALA A 1 196 ? 2.126 14.698 20.835 1.00 75.81 196 ALA A O 1
ATOM 1540 N N . PRO A 1 197 ? 1.576 12.533 20.504 1.00 84.19 197 PRO A N 1
ATOM 1541 C CA . PRO A 1 197 ? 2.960 12.101 20.411 1.00 84.19 197 PRO A CA 1
ATOM 1542 C C . PRO A 1 197 ? 3.631 12.776 19.209 1.00 84.19 197 PRO A C 1
ATOM 1544 O O . PRO A 1 197 ? 2.970 13.111 18.224 1.00 84.19 197 PRO A O 1
ATOM 1547 N N . ILE A 1 198 ? 4.948 12.969 19.288 1.00 88.88 198 ILE A N 1
ATOM 1548 C CA . ILE A 1 198 ? 5.722 13.717 18.284 1.00 88.88 198 ILE A CA 1
ATOM 1549 C C . ILE A 1 198 ? 5.478 13.176 16.869 1.00 88.88 198 ILE A C 1
ATOM 1551 O O . ILE A 1 198 ? 5.262 13.960 15.949 1.00 88.88 198 ILE A O 1
ATOM 1555 N N . TRP A 1 199 ? 5.418 11.849 16.705 1.00 87.81 199 TRP A N 1
ATOM 1556 C CA . TRP A 1 199 ? 5.153 11.217 15.409 1.00 87.81 199 TRP A CA 1
ATOM 1557 C C . TRP A 1 199 ? 3.804 11.641 14.806 1.00 87.81 199 TRP A C 1
ATOM 1559 O O . TRP A 1 199 ? 3.717 11.885 13.608 1.00 87.81 199 TRP A O 1
ATOM 1569 N N . HIS A 1 200 ? 2.755 11.780 15.624 1.00 89.06 200 HIS A N 1
ATOM 1570 C CA . HIS A 1 200 ? 1.417 12.150 15.150 1.00 89.06 200 HIS A CA 1
ATOM 1571 C C . HIS A 1 200 ? 1.370 13.626 14.765 1.00 89.06 200 HIS A C 1
ATOM 1573 O O . HIS A 1 200 ? 0.830 13.973 13.718 1.00 89.06 200 HIS A O 1
ATOM 1579 N N . ARG A 1 201 ? 2.030 14.492 15.546 1.00 89.44 201 ARG A N 1
ATOM 1580 C CA . ARG A 1 201 ? 2.201 15.910 15.188 1.00 89.44 201 ARG A CA 1
ATOM 1581 C C . ARG A 1 201 ? 2.959 16.072 13.876 1.00 89.44 201 ARG A C 1
ATOM 1583 O O . ARG A 1 201 ? 2.544 16.870 13.044 1.00 89.44 201 ARG A O 1
ATOM 1590 N N . ALA A 1 202 ? 4.025 15.295 13.683 1.00 91.06 202 ALA A N 1
ATOM 1591 C CA . ALA A 1 202 ? 4.800 15.305 12.450 1.00 91.06 202 ALA A CA 1
ATOM 1592 C C . ALA A 1 202 ? 3.918 14.951 11.242 1.00 91.06 202 ALA A C 1
ATOM 1594 O O . ALA A 1 202 ? 3.913 15.691 10.266 1.00 91.06 202 ALA A O 1
ATOM 1595 N N . MET A 1 203 ? 3.092 13.901 11.333 1.00 89.19 203 MET A N 1
ATOM 1596 C CA . MET A 1 203 ? 2.159 13.513 10.259 1.00 89.19 203 MET A CA 1
ATOM 1597 C C . MET A 1 203 ? 1.071 14.561 9.973 1.00 89.19 203 MET A C 1
ATOM 1599 O O . MET A 1 203 ? 0.486 14.569 8.892 1.00 89.19 203 MET A O 1
ATOM 1603 N N . ARG A 1 204 ? 0.808 15.469 10.919 1.00 90.19 204 ARG A N 1
ATOM 1604 C CA . ARG A 1 204 ? -0.141 16.583 10.768 1.00 90.19 204 ARG A CA 1
ATOM 1605 C C . ARG A 1 204 ? 0.503 17.883 10.290 1.00 90.19 204 ARG A C 1
ATOM 1607 O O . ARG A 1 204 ? -0.195 18.889 10.182 1.00 90.19 204 ARG A O 1
ATOM 1614 N N . LEU A 1 205 ? 1.802 17.885 9.987 1.00 94.19 205 LEU A N 1
ATOM 1615 C CA . LEU A 1 205 ? 2.438 19.027 9.338 1.00 94.19 205 LEU A CA 1
ATOM 1616 C C . LEU A 1 205 ? 1.769 19.279 7.983 1.00 94.19 205 LEU A C 1
ATOM 1618 O O . LEU A 1 205 ? 1.628 18.364 7.169 1.00 94.19 205 LEU A O 1
ATOM 1622 N N . SER A 1 206 ? 1.395 20.533 7.729 1.00 94.00 206 SER A N 1
ATOM 1623 C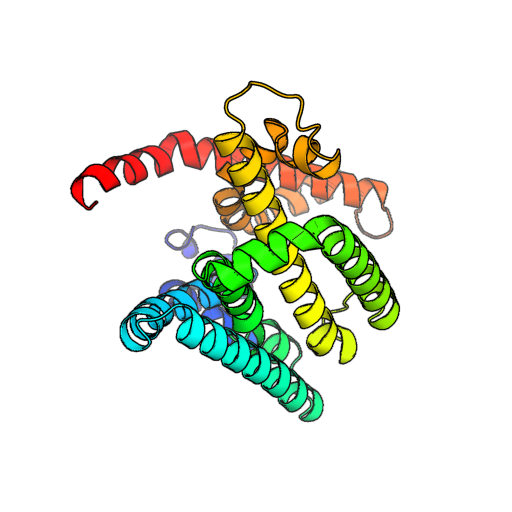 CA . SER A 1 206 ? 0.685 20.944 6.510 1.00 94.00 206 SER A CA 1
ATOM 1624 C C . SER A 1 206 ? 1.425 20.539 5.234 1.00 94.00 206 SER A C 1
ATOM 1626 O O . SER A 1 206 ? 0.796 20.124 4.265 1.00 94.00 206 SER A O 1
ATOM 1628 N N . GLY A 1 207 ? 2.761 20.577 5.252 1.00 93.25 207 GLY A N 1
ATOM 1629 C CA . GLY A 1 207 ? 3.597 20.093 4.154 1.00 93.25 207 GLY A CA 1
ATOM 1630 C C . GLY A 1 207 ? 3.390 18.605 3.855 1.00 93.25 207 GLY A C 1
ATOM 1631 O O . GLY A 1 207 ? 3.139 18.248 2.706 1.00 93.25 207 GLY A O 1
ATOM 1632 N N . LEU A 1 208 ? 3.416 17.738 4.875 1.00 92.31 208 LEU A N 1
ATOM 1633 C CA . LEU A 1 208 ? 3.199 16.296 4.692 1.00 92.31 208 LEU A CA 1
ATOM 1634 C C . LEU A 1 208 ? 1.761 15.981 4.275 1.00 92.31 208 LEU A C 1
ATOM 1636 O O . LEU A 1 208 ? 1.549 15.139 3.407 1.00 92.31 208 LEU A O 1
ATOM 1640 N N . GLN A 1 209 ? 0.776 16.695 4.823 1.00 93.62 209 GLN A N 1
ATOM 1641 C CA . GLN A 1 209 ? -0.618 16.563 4.390 1.00 93.62 209 GLN A CA 1
ATOM 1642 C C . GLN A 1 209 ? -0.801 16.977 2.926 1.00 93.62 209 GLN A C 1
ATOM 1644 O O . GLN A 1 209 ? -1.533 16.326 2.182 1.00 93.62 209 GLN A O 1
ATOM 1649 N N . SER A 1 210 ? -0.102 18.029 2.495 1.00 95.12 210 SER A N 1
ATOM 1650 C CA . SER A 1 210 ? -0.092 18.474 1.103 1.00 95.12 210 SER A CA 1
ATOM 1651 C C . SER A 1 210 ? 0.515 17.415 0.180 1.00 95.12 210 SER A C 1
ATOM 1653 O O . SER A 1 210 ? -0.075 17.085 -0.845 1.00 95.12 210 SER A O 1
ATOM 1655 N N . VAL A 1 211 ? 1.644 16.810 0.567 1.00 94.94 211 VAL A N 1
ATOM 1656 C CA . VAL A 1 211 ? 2.232 15.676 -0.168 1.00 94.94 211 VAL A CA 1
ATOM 1657 C C . VAL A 1 211 ? 1.254 14.502 -0.229 1.00 94.94 211 VAL A C 1
ATOM 1659 O O . VAL A 1 211 ? 1.039 13.955 -1.305 1.00 94.94 211 VAL A O 1
ATOM 1662 N N . GLY A 1 212 ? 0.595 14.162 0.883 1.00 93.31 212 GLY A N 1
ATOM 1663 C CA . GLY A 1 212 ? -0.435 13.123 0.920 1.00 93.31 212 GLY A CA 1
ATOM 1664 C C . GLY A 1 212 ? -1.581 13.395 -0.059 1.00 93.31 212 GLY A C 1
ATOM 1665 O O . GLY A 1 212 ? -1.972 12.499 -0.804 1.00 93.31 212 GLY A O 1
ATOM 1666 N N . LYS A 1 213 ? -2.054 14.645 -0.134 1.00 93.88 213 LYS A N 1
ATOM 1667 C CA . LYS A 1 213 ? -3.127 15.069 -1.045 1.00 93.88 213 LYS A CA 1
ATOM 1668 C C . LYS A 1 213 ? -2.772 14.879 -2.523 1.00 93.88 213 LYS A C 1
ATOM 1670 O O . LYS A 1 213 ? -3.638 14.482 -3.294 1.00 93.88 213 LYS A O 1
ATOM 1675 N N . TYR A 1 214 ? -1.529 15.156 -2.918 1.00 95.75 214 TYR A N 1
ATOM 1676 C CA . TYR A 1 214 ? -1.089 15.049 -4.318 1.00 95.75 214 TYR A CA 1
ATOM 1677 C C . TYR A 1 214 ? -0.355 13.735 -4.633 1.00 95.75 214 TYR A C 1
ATOM 1679 O O . TYR A 1 214 ? 0.087 13.537 -5.765 1.00 95.75 214 TYR A O 1
ATOM 1687 N N . SER A 1 215 ? -0.231 12.831 -3.656 1.00 94.88 215 SER A N 1
ATOM 1688 C CA . SER A 1 215 ? 0.576 11.607 -3.744 1.00 94.88 215 SER A CA 1
ATOM 1689 C C . SER A 1 215 ? 0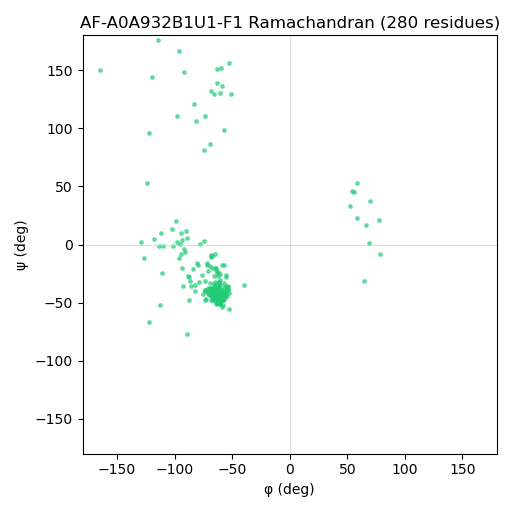.180 10.695 -4.905 1.00 94.88 215 SER A C 1
ATOM 1691 O O . SER A 1 215 ? 1.060 10.188 -5.596 1.00 94.88 215 SER A O 1
ATOM 1693 N N . TYR A 1 216 ? -1.119 10.547 -5.180 1.00 93.44 216 TYR A N 1
ATOM 1694 C CA . TYR A 1 216 ? -1.608 9.774 -6.324 1.00 93.44 216 TYR A CA 1
ATOM 1695 C C . TYR A 1 216 ? -1.115 10.361 -7.654 1.00 93.44 216 TYR 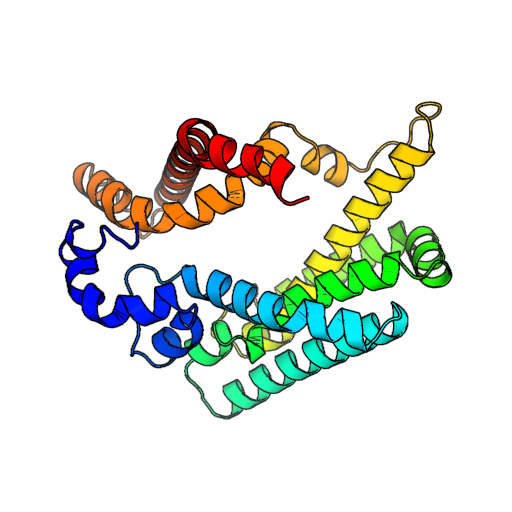A C 1
ATOM 1697 O O . TYR A 1 216 ? -0.527 9.658 -8.474 1.00 93.44 216 TYR A O 1
ATOM 1705 N N . GLY A 1 217 ? -1.267 11.676 -7.839 1.00 94.38 217 GLY A N 1
ATOM 1706 C CA . GLY A 1 217 ? -0.761 12.369 -9.023 1.00 94.38 217 GLY A CA 1
ATOM 1707 C C . GLY A 1 217 ? 0.755 12.225 -9.160 1.00 94.38 217 GLY A C 1
ATOM 1708 O O . GLY A 1 217 ? 1.238 11.907 -10.244 1.00 94.38 217 GLY A O 1
ATOM 1709 N N . MET A 1 218 ? 1.499 12.375 -8.055 1.00 95.44 218 MET A N 1
ATOM 1710 C CA . MET A 1 218 ? 2.953 12.169 -8.026 1.00 95.44 218 MET A CA 1
ATOM 1711 C C . MET A 1 218 ? 3.320 10.748 -8.461 1.00 95.44 218 MET A C 1
ATOM 1713 O O . MET A 1 218 ? 4.188 10.567 -9.313 1.00 95.44 218 MET A O 1
ATOM 1717 N N . TYR A 1 219 ? 2.630 9.743 -7.923 1.00 94.81 219 TYR A N 1
ATOM 1718 C CA . TYR A 1 219 ? 2.822 8.343 -8.276 1.00 94.81 219 TYR A CA 1
ATOM 1719 C C . TYR A 1 219 ? 2.556 8.087 -9.768 1.00 94.81 219 TYR A C 1
ATOM 1721 O O . TYR A 1 219 ? 3.328 7.380 -10.409 1.00 94.81 219 TYR A O 1
ATOM 1729 N N . VAL A 1 220 ? 1.553 8.720 -10.374 1.00 93.00 220 VAL A N 1
ATOM 1730 C CA . VAL A 1 220 ? 1.292 8.550 -11.810 1.00 93.00 220 VAL A CA 1
ATOM 1731 C C . VAL A 1 220 ? 2.421 9.128 -12.674 1.00 93.00 220 VAL A C 1
ATOM 1733 O O . VAL A 1 220 ? 2.856 8.479 -13.628 1.00 93.00 220 VAL A O 1
ATOM 1736 N N . VAL A 1 221 ? 2.917 10.326 -12.344 1.00 92.25 221 VAL A N 1
ATOM 1737 C CA . VAL A 1 221 ? 3.814 11.093 -13.230 1.00 92.25 221 VAL A CA 1
ATOM 1738 C C . VAL A 1 221 ? 5.308 10.884 -12.980 1.00 92.25 221 VAL A C 1
ATOM 1740 O O . VAL A 1 221 ? 6.100 11.156 -13.882 1.00 92.25 221 VAL A O 1
ATOM 1743 N N . HIS A 1 222 ? 5.722 10.407 -11.800 1.00 92.06 222 HIS A N 1
ATOM 1744 C CA . HIS A 1 222 ? 7.142 10.402 -11.418 1.00 92.06 222 HIS A CA 1
ATOM 1745 C C . HIS A 1 222 ? 8.038 9.601 -12.371 1.00 92.06 222 HIS A C 1
ATOM 1747 O O . HIS A 1 222 ? 9.130 10.059 -12.699 1.00 92.06 222 HIS A O 1
ATOM 1753 N N . LYS A 1 223 ? 7.594 8.428 -12.844 1.00 88.88 223 LYS A N 1
ATOM 1754 C CA . LYS A 1 223 ? 8.392 7.575 -13.736 1.00 88.88 223 LYS A CA 1
ATOM 1755 C C . LYS A 1 223 ? 8.504 8.154 -15.154 1.00 88.88 223 LYS A C 1
ATOM 1757 O O . LYS A 1 223 ? 9.634 8.287 -15.622 1.00 88.88 223 LYS A O 1
ATOM 1762 N N . PRO A 1 224 ? 7.415 8.612 -15.807 1.00 87.00 224 PRO A N 1
ATOM 1763 C CA . PRO A 1 224 ? 7.537 9.378 -17.045 1.00 87.00 224 PRO A CA 1
ATOM 1764 C C . PRO A 1 224 ? 8.439 10.606 -16.912 1.00 87.00 224 PRO A C 1
ATOM 1766 O O . PRO A 1 224 ? 9.296 10.834 -17.761 1.00 87.00 224 PRO A O 1
ATOM 1769 N N . LEU A 1 225 ? 8.304 11.378 -15.828 1.00 87.25 225 LEU A N 1
ATOM 1770 C CA . LEU A 1 225 ? 9.171 12.533 -15.585 1.00 87.25 225 LEU A CA 1
ATOM 1771 C C . LEU A 1 225 ? 10.637 12.123 -15.419 1.00 87.25 225 LEU A C 1
ATOM 1773 O O . LEU A 1 225 ? 11.535 12.787 -15.945 1.00 87.25 225 LEU A O 1
ATOM 1777 N N . HIS A 1 226 ? 10.876 11.012 -14.724 1.00 85.56 226 HIS A N 1
ATOM 1778 C CA . HIS A 1 226 ? 12.205 10.457 -14.560 1.00 85.56 226 HIS A CA 1
ATOM 1779 C C . HIS A 1 226 ? 12.839 10.126 -15.921 1.00 85.56 226 HIS A C 1
ATOM 1781 O O . HIS A 1 226 ? 13.921 10.628 -16.236 1.00 85.56 226 HIS A O 1
ATOM 1787 N N . ASP A 1 227 ? 12.149 9.345 -16.750 1.00 81.31 227 ASP A N 1
ATOM 1788 C CA . ASP A 1 227 ? 12.695 8.848 -18.016 1.00 81.31 227 ASP A CA 1
ATOM 1789 C C . ASP A 1 227 ? 12.845 9.943 -19.076 1.00 81.31 227 ASP A C 1
ATOM 1791 O O . ASP A 1 227 ? 13.806 9.953 -19.846 1.00 81.31 227 ASP A O 1
ATOM 1795 N N . LEU A 1 228 ? 11.891 10.877 -19.130 1.00 76.12 228 LEU A N 1
ATOM 1796 C CA . LEU A 1 228 ? 11.852 11.907 -20.166 1.00 76.12 228 LEU A CA 1
ATOM 1797 C C . LEU A 1 228 ? 12.776 13.082 -19.858 1.00 76.12 228 LEU A C 1
ATOM 1799 O O . LEU A 1 228 ? 13.420 13.601 -20.772 1.00 76.12 228 LEU A O 1
ATOM 1803 N N . PHE A 1 229 ? 12.837 13.501 -18.592 1.00 74.50 229 PHE A N 1
ATOM 1804 C CA . PHE A 1 229 ? 13.506 14.740 -18.203 1.00 74.50 229 PHE A CA 1
ATOM 1805 C C . PHE A 1 229 ? 14.749 14.481 -17.368 1.00 74.50 229 PHE A C 1
ATOM 1807 O O . PHE A 1 229 ? 15.820 14.980 -17.703 1.00 74.50 229 PHE A O 1
ATOM 1814 N N . SER A 1 230 ? 14.637 13.699 -16.297 1.00 73.44 230 SER A N 1
ATOM 1815 C CA . SER A 1 230 ? 15.694 13.653 -15.285 1.00 73.44 230 SER A CA 1
ATOM 1816 C C . SER A 1 230 ? 16.985 12.991 -15.787 1.00 73.44 230 SER A C 1
ATOM 1818 O O . SER A 1 230 ? 18.064 13.550 -15.603 1.00 73.44 230 SER A O 1
ATOM 1820 N N . VAL A 1 231 ? 16.886 11.872 -16.518 1.00 70.50 231 VAL A N 1
ATOM 1821 C CA . VAL A 1 231 ? 18.058 11.157 -17.056 1.00 70.50 231 VAL A CA 1
ATOM 1822 C C . VAL A 1 231 ? 18.796 12.013 -18.088 1.00 70.50 231 VAL A C 1
ATOM 1824 O O . VAL A 1 231 ? 20.012 12.170 -18.005 1.00 70.50 231 VAL A O 1
ATOM 1827 N N . LYS A 1 232 ? 18.059 12.627 -19.022 1.00 71.94 232 LYS A N 1
ATOM 1828 C CA . LYS A 1 232 ? 18.631 13.474 -20.081 1.00 71.94 232 LYS A CA 1
ATOM 1829 C C . LYS A 1 232 ? 19.227 14.773 -19.541 1.00 71.94 232 LYS A C 1
ATOM 1831 O O . LYS A 1 232 ? 20.237 15.252 -20.052 1.00 71.94 232 LYS A O 1
ATOM 1836 N N . LEU A 1 233 ? 18.591 15.368 -18.532 1.00 72.25 233 LEU A N 1
ATOM 1837 C CA . LEU A 1 233 ? 19.063 16.605 -17.920 1.00 72.25 233 LEU A CA 1
ATOM 1838 C C . LEU A 1 233 ? 20.365 16.363 -17.151 1.00 72.25 233 LEU A C 1
ATOM 1840 O O . LEU A 1 233 ? 21.335 17.085 -17.364 1.00 72.25 233 LEU A O 1
ATOM 1844 N N . LEU A 1 234 ? 20.421 15.317 -16.322 1.00 72.25 234 LEU A N 1
ATOM 1845 C CA . LEU A 1 234 ? 21.633 14.967 -15.581 1.00 72.25 234 LEU A CA 1
ATOM 1846 C C . LEU A 1 234 ? 22.791 14.581 -16.498 1.00 72.25 234 LEU A C 1
ATOM 1848 O O . LEU A 1 234 ? 23.910 15.045 -16.279 1.00 72.25 234 LEU A O 1
ATOM 1852 N N . SER A 1 235 ? 22.530 13.796 -17.551 1.00 70.62 235 SER A N 1
ATOM 1853 C CA . SER A 1 235 ? 23.568 13.441 -18.522 1.00 70.62 235 SER A CA 1
ATOM 1854 C C . SER A 1 235 ? 24.115 14.677 -19.239 1.00 70.62 235 SER A C 1
ATOM 1856 O O . SER A 1 235 ? 25.316 14.762 -19.478 1.00 70.62 235 SER A O 1
ATOM 1858 N N . LYS A 1 236 ? 23.260 15.668 -19.535 1.00 76.38 236 LYS A N 1
ATOM 1859 C CA . LYS A 1 236 ? 23.670 16.935 -20.160 1.00 76.38 236 LYS A CA 1
ATOM 1860 C C . LYS A 1 236 ? 24.575 17.777 -19.255 1.00 76.38 236 LYS A C 1
ATOM 1862 O O . LYS A 1 236 ? 25.469 18.446 -19.760 1.00 76.38 236 LYS A O 1
ATOM 1867 N N . PHE A 1 237 ? 24.364 17.735 -17.940 1.00 76.94 237 PHE A N 1
ATOM 1868 C CA . PHE A 1 237 ? 25.218 18.414 -16.957 1.00 76.94 237 PHE A CA 1
ATOM 1869 C C . PHE A 1 237 ? 26.398 17.555 -16.467 1.00 76.94 237 PHE A C 1
ATOM 1871 O O . PHE A 1 237 ? 27.111 17.971 -15.559 1.00 76.94 237 PHE A O 1
ATOM 1878 N N . GLY A 1 238 ? 26.613 16.364 -17.041 1.00 73.75 238 GLY A N 1
ATOM 1879 C CA . GLY A 1 238 ? 27.701 15.461 -16.649 1.00 73.75 238 GLY A CA 1
ATOM 1880 C C . GLY A 1 238 ? 27.569 14.894 -15.230 1.00 73.75 238 GLY A C 1
ATOM 1881 O O . GLY A 1 238 ? 28.545 14.395 -14.674 1.00 73.75 238 GLY A O 1
ATOM 1882 N N . VAL A 1 239 ? 26.380 14.967 -14.625 1.00 74.94 239 VAL A N 1
ATOM 1883 C CA . VAL A 1 239 ? 26.149 14.521 -13.248 1.00 74.94 239 VAL A CA 1
ATOM 1884 C C . VAL A 1 239 ? 25.953 13.009 -13.236 1.00 74.94 239 VAL A C 1
ATOM 1886 O O . VAL A 1 239 ? 24.903 12.496 -13.625 1.00 74.94 239 VAL A O 1
ATOM 1889 N N . GLN A 1 240 ? 26.966 12.287 -12.760 1.00 75.00 240 GLN A N 1
ATOM 1890 C CA . GLN A 1 240 ? 26.885 10.845 -12.548 1.00 75.00 240 GLN A CA 1
ATOM 1891 C C . GLN A 1 240 ? 26.224 10.556 -11.197 1.00 75.00 240 GLN A C 1
ATOM 1893 O O . GLN A 1 240 ? 26.697 10.998 -10.148 1.00 75.00 240 GLN A O 1
ATOM 1898 N N . THR A 1 241 ? 25.109 9.828 -11.215 1.00 73.81 241 THR A N 1
ATOM 1899 C CA . THR A 1 241 ? 24.404 9.379 -10.002 1.00 73.81 241 THR A CA 1
ATOM 1900 C C . THR A 1 241 ? 24.947 8.051 -9.482 1.00 73.81 241 THR A C 1
ATOM 1902 O O . THR A 1 241 ? 24.910 7.798 -8.278 1.00 73.81 241 THR A O 1
ATOM 1905 N N . ALA A 1 242 ? 25.495 7.216 -10.367 1.00 75.06 242 ALA A N 1
ATOM 1906 C CA . ALA A 1 242 ? 26.156 5.973 -9.993 1.00 75.06 242 ALA A CA 1
ATOM 1907 C C . ALA A 1 242 ? 27.430 6.269 -9.183 1.00 75.06 242 ALA A C 1
ATOM 1909 O O . ALA A 1 242 ? 28.249 7.088 -9.585 1.00 75.06 242 ALA A O 1
ATOM 1910 N N . GLY A 1 243 ? 27.580 5.626 -8.022 1.00 75.75 243 GLY A N 1
ATOM 1911 C CA . GLY A 1 243 ? 28.756 5.775 -7.153 1.00 75.75 243 GLY A CA 1
ATOM 1912 C C . GLY A 1 243 ? 28.799 7.046 -6.291 1.00 75.75 243 GLY A C 1
ATOM 1913 O O . GLY A 1 243 ? 29.630 7.131 -5.392 1.00 75.75 243 GLY A O 1
ATOM 1914 N N . HIS A 1 244 ? 27.883 8.003 -6.487 1.00 84.25 244 HIS A N 1
ATOM 1915 C CA . HIS A 1 244 ? 27.869 9.277 -5.761 1.00 84.25 244 HIS A CA 1
ATOM 1916 C C . HIS A 1 244 ? 26.547 9.490 -5.016 1.00 84.25 244 HIS A C 1
ATOM 1918 O O . HIS A 1 244 ? 25.577 10.009 -5.572 1.00 84.25 244 HIS A O 1
ATOM 1924 N N . ILE A 1 245 ? 26.518 9.144 -3.724 1.00 87.38 245 ILE A N 1
ATOM 1925 C CA . ILE A 1 245 ? 25.298 9.221 -2.902 1.00 87.38 245 ILE A CA 1
ATOM 1926 C C . ILE A 1 245 ? 24.685 10.628 -2.870 1.00 87.38 245 ILE A C 1
ATOM 1928 O O . ILE A 1 245 ? 23.469 10.762 -2.939 1.00 87.38 245 ILE A O 1
ATOM 1932 N N . GLY A 1 246 ? 25.511 11.682 -2.852 1.00 86.88 246 GLY A N 1
ATOM 1933 C CA . GLY A 1 246 ? 25.036 13.068 -2.892 1.00 86.88 246 GLY A CA 1
ATOM 1934 C C . GLY A 1 246 ? 24.263 13.388 -4.173 1.00 86.88 246 GLY A C 1
ATOM 1935 O O . GLY A 1 246 ? 23.160 13.928 -4.107 1.00 86.88 246 GLY A O 1
ATOM 1936 N N . ASN A 1 247 ? 24.791 12.975 -5.329 1.00 84.50 247 ASN A N 1
ATOM 1937 C CA . ASN A 1 247 ? 24.137 13.169 -6.624 1.00 84.50 247 ASN A CA 1
ATOM 1938 C C . ASN A 1 247 ? 22.860 12.331 -6.737 1.00 84.50 247 ASN A C 1
ATOM 1940 O O . ASN A 1 247 ? 21.858 12.813 -7.260 1.00 84.50 247 ASN A O 1
ATOM 1944 N N . ALA A 1 248 ? 22.866 11.101 -6.215 1.00 85.06 248 ALA A N 1
ATOM 1945 C CA . ALA A 1 248 ? 21.676 10.256 -6.168 1.00 85.06 248 ALA A CA 1
ATOM 1946 C C . ALA A 1 248 ? 20.570 10.872 -5.290 1.00 85.06 248 ALA A C 1
ATOM 1948 O O . ALA A 1 248 ? 19.418 10.949 -5.715 1.00 85.06 248 ALA A O 1
ATOM 1949 N N . CYS A 1 249 ? 20.915 11.378 -4.102 1.00 88.06 249 CYS A N 1
ATOM 1950 C CA . CYS A 1 249 ? 19.974 12.070 -3.219 1.00 88.06 249 CYS A CA 1
ATOM 1951 C C . CYS A 1 249 ? 19.421 13.346 -3.864 1.00 88.06 249 CYS A C 1
ATOM 1953 O O . CYS A 1 249 ? 18.212 13.578 -3.824 1.00 88.06 249 CYS A O 1
ATOM 1955 N N . LEU A 1 250 ? 20.285 14.153 -4.489 1.00 85.31 250 LEU A N 1
ATOM 1956 C CA . LEU A 1 250 ? 19.872 15.360 -5.200 1.00 85.31 250 LEU A CA 1
ATOM 1957 C C . LEU A 1 250 ? 18.926 15.028 -6.359 1.00 85.31 250 LEU A C 1
ATOM 1959 O O . LEU A 1 250 ? 17.897 15.679 -6.511 1.00 85.31 250 LEU A O 1
ATOM 1963 N N . HIS A 1 251 ? 19.233 13.989 -7.138 1.00 85.25 251 HIS A N 1
ATOM 1964 C CA . HIS A 1 251 ? 18.375 13.510 -8.222 1.00 85.25 251 HIS A CA 1
ATOM 1965 C C . HIS A 1 251 ? 16.984 13.121 -7.729 1.00 85.25 251 HIS A C 1
ATOM 1967 O O . HIS A 1 251 ? 15.985 13.616 -8.246 1.00 85.25 251 HIS A O 1
ATOM 1973 N N . VAL A 1 252 ? 16.911 12.279 -6.694 1.00 87.69 252 VAL A N 1
ATOM 1974 C CA . VAL A 1 252 ? 15.635 11.852 -6.100 1.00 87.69 252 VAL A CA 1
ATOM 1975 C C . VAL A 1 252 ? 14.848 13.057 -5.589 1.00 87.69 252 VAL A C 1
ATOM 1977 O O . VAL A 1 252 ? 13.648 13.150 -5.844 1.00 87.69 252 VAL A O 1
ATOM 1980 N N . LEU A 1 253 ? 15.513 14.007 -4.926 1.00 88.75 253 LEU A N 1
ATOM 1981 C CA . LEU A 1 253 ? 14.882 15.234 -4.446 1.00 88.75 253 LEU A CA 1
ATOM 1982 C C . LEU A 1 253 ? 14.313 16.068 -5.601 1.00 88.75 253 LEU A C 1
ATOM 1984 O O . LEU A 1 253 ? 13.164 16.498 -5.529 1.00 88.75 253 LEU A O 1
ATOM 1988 N N . VAL A 1 254 ? 15.075 16.264 -6.680 1.00 88.00 254 VAL A N 1
ATOM 1989 C CA . VAL A 1 254 ? 14.622 17.009 -7.864 1.00 88.00 254 VAL A CA 1
ATOM 1990 C C . VAL A 1 254 ? 13.430 16.313 -8.518 1.00 88.00 254 VAL A C 1
ATOM 1992 O O . VAL A 1 254 ? 12.408 16.957 -8.748 1.00 88.00 254 VAL A O 1
ATOM 1995 N N . VAL A 1 255 ? 13.510 15.002 -8.767 1.00 89.44 255 VAL A N 1
ATOM 1996 C CA . VAL A 1 255 ? 12.399 14.231 -9.348 1.00 89.44 255 VAL A CA 1
ATOM 1997 C C . VAL A 1 255 ? 11.160 14.317 -8.459 1.00 89.44 255 VAL A C 1
ATOM 1999 O O . VAL A 1 255 ? 10.061 14.528 -8.970 1.00 89.44 255 VAL A O 1
ATOM 2002 N N . MET A 1 256 ? 11.317 14.224 -7.138 1.00 91.56 256 MET A N 1
ATOM 2003 C CA . MET A 1 256 ? 10.217 14.355 -6.184 1.00 91.56 256 MET A CA 1
ATOM 2004 C C . MET A 1 256 ? 9.579 15.751 -6.231 1.00 91.56 256 MET A C 1
ATOM 2006 O O . MET A 1 256 ? 8.355 15.850 -6.289 1.00 91.56 256 MET A O 1
ATOM 2010 N N . LEU A 1 257 ? 10.377 16.824 -6.256 1.00 92.88 257 LEU A N 1
ATOM 2011 C CA . LEU A 1 257 ? 9.885 18.206 -6.324 1.00 92.88 257 LEU A CA 1
ATOM 2012 C C . LEU A 1 257 ? 9.165 18.500 -7.644 1.00 92.88 257 LEU A C 1
ATOM 2014 O O . LEU A 1 257 ? 8.078 19.079 -7.637 1.00 92.88 257 LEU A O 1
ATOM 2018 N N . VAL A 1 258 ? 9.729 18.065 -8.774 1.00 92.50 258 VAL A N 1
ATOM 2019 C CA . VAL A 1 258 ? 9.104 18.230 -10.096 1.00 92.50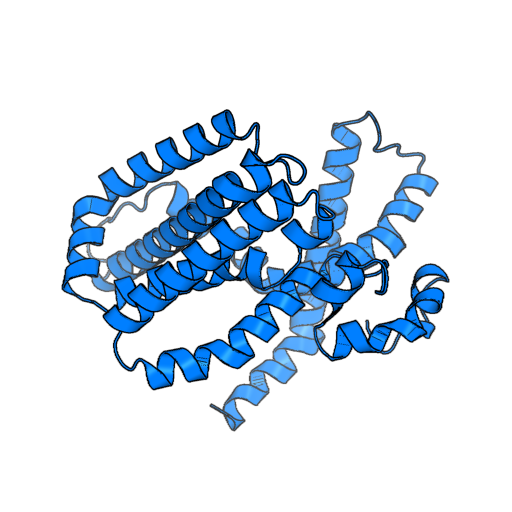 258 VAL A CA 1
ATOM 2020 C C . VAL A 1 258 ? 7.818 17.407 -10.188 1.00 92.50 258 VAL A C 1
ATOM 2022 O O . VAL A 1 258 ? 6.809 17.901 -10.693 1.00 92.50 258 VAL A O 1
ATOM 2025 N N . SER A 1 259 ? 7.813 16.187 -9.642 1.00 94.94 259 SER A N 1
ATOM 2026 C CA . SER A 1 259 ? 6.610 15.345 -9.574 1.00 94.94 259 SER A CA 1
ATOM 2027 C C . SER A 1 259 ? 5.529 15.984 -8.709 1.00 94.94 259 SER A C 1
ATOM 2029 O O . SER A 1 259 ? 4.373 16.013 -9.117 1.00 94.94 259 SER A O 1
ATOM 2031 N N . TYR A 1 260 ? 5.895 16.551 -7.555 1.00 96.00 260 TYR A N 1
ATOM 2032 C CA . TYR A 1 260 ? 4.976 17.287 -6.687 1.00 96.00 260 TYR A CA 1
ATOM 2033 C C . TYR A 1 260 ? 4.383 18.507 -7.398 1.00 96.00 260 TYR A C 1
ATOM 2035 O O . TYR A 1 260 ? 3.167 18.670 -7.405 1.00 96.00 260 TYR A O 1
ATOM 2043 N N . ALA A 1 261 ? 5.211 19.337 -8.041 1.00 95.75 261 ALA A N 1
ATOM 2044 C CA . ALA A 1 261 ? 4.744 20.515 -8.773 1.00 95.75 261 ALA A CA 1
ATOM 2045 C C . ALA A 1 261 ? 3.808 20.135 -9.933 1.00 95.75 261 ALA A C 1
ATOM 2047 O O . ALA A 1 261 ? 2.751 20.739 -10.107 1.00 95.75 261 ALA A O 1
ATOM 2048 N N . THR A 1 262 ? 4.161 19.091 -10.686 1.00 94.69 262 THR A N 1
ATOM 2049 C CA . THR A 1 262 ? 3.345 18.575 -11.794 1.00 94.69 262 THR A CA 1
ATOM 2050 C C . THR A 1 262 ? 2.014 18.018 -11.290 1.00 94.69 262 THR A C 1
ATOM 2052 O O . THR A 1 262 ? 0.964 18.336 -11.845 1.00 94.69 262 THR A O 1
ATOM 2055 N N . ALA A 1 263 ? 2.032 17.233 -10.211 1.00 96.12 263 ALA A N 1
ATOM 2056 C CA . ALA A 1 263 ? 0.829 16.695 -9.583 1.00 96.12 263 ALA A CA 1
ATOM 2057 C C . ALA A 1 263 ? -0.063 17.803 -9.005 1.00 96.12 263 ALA A C 1
ATOM 2059 O O . ALA A 1 263 ? -1.279 17.764 -9.174 1.00 96.12 263 ALA A O 1
ATOM 2060 N N . TRP A 1 264 ? 0.532 18.825 -8.386 1.00 96.56 264 TRP A N 1
ATOM 2061 C CA . TRP A 1 264 ? -0.175 20.004 -7.891 1.00 96.56 264 TRP A CA 1
ATOM 2062 C C . TRP A 1 264 ? -0.868 20.764 -9.031 1.00 96.56 264 TRP A C 1
ATOM 2064 O O . TRP A 1 264 ? -2.060 21.055 -8.933 1.00 96.56 264 TRP A O 1
ATOM 2074 N N . LEU A 1 265 ? -0.163 21.024 -10.140 1.00 96.19 265 LEU A N 1
ATOM 2075 C CA . LEU A 1 265 ? -0.744 21.651 -11.333 1.00 96.19 265 LEU A CA 1
ATOM 2076 C C . LEU A 1 265 ? -1.884 20.804 -11.904 1.00 96.19 265 LEU A C 1
ATOM 2078 O O . LEU A 1 265 ? -2.974 21.321 -12.134 1.00 96.19 265 LEU A O 1
ATOM 2082 N N . SER A 1 266 ? -1.660 19.498 -12.074 1.00 95.19 266 SER A N 1
ATOM 2083 C CA . SER A 1 266 ? -2.682 18.555 -12.540 1.00 95.19 266 SER A CA 1
ATOM 2084 C C . SER A 1 266 ? -3.926 18.591 -11.652 1.00 95.19 266 SER A C 1
ATOM 2086 O O . SER A 1 266 ? -5.048 18.636 -12.158 1.00 95.19 266 SER A O 1
ATOM 2088 N N . TYR A 1 267 ? -3.747 18.637 -10.331 1.00 94.56 267 TYR A N 1
ATOM 2089 C CA . TYR A 1 267 ? -4.862 18.674 -9.397 1.00 94.56 267 TYR A CA 1
ATOM 2090 C C . TYR A 1 267 ? -5.719 19.935 -9.576 1.00 94.56 267 TYR A C 1
ATOM 2092 O O . TYR A 1 267 ? -6.940 19.845 -9.698 1.00 94.56 267 TYR A O 1
ATOM 2100 N N . HIS A 1 268 ? -5.097 21.118 -9.603 1.00 94.94 268 HIS A N 1
ATOM 2101 C CA . HIS A 1 268 ? -5.831 22.391 -9.644 1.00 94.94 268 HIS A CA 1
ATOM 2102 C C . HIS A 1 268 ? -6.363 22.748 -11.028 1.00 94.94 268 HIS A C 1
ATOM 2104 O O . HIS A 1 268 ? -7.419 23.368 -11.126 1.00 94.94 268 HIS A O 1
ATOM 2110 N N . LEU A 1 269 ? -5.661 22.360 -12.092 1.00 94.50 269 LEU A N 1
ATOM 2111 C CA . LEU A 1 269 ? -6.060 22.676 -13.463 1.00 94.50 269 LEU A CA 1
ATOM 2112 C C . LEU A 1 269 ? -7.034 21.644 -14.036 1.00 94.50 269 LEU A C 1
ATOM 2114 O O . LEU A 1 269 ? -7.907 22.003 -14.820 1.00 94.50 269 LEU A O 1
ATOM 2118 N N . TYR A 1 270 ? -6.927 20.379 -13.628 1.00 91.56 270 TYR A N 1
ATOM 2119 C CA . TYR A 1 270 ? -7.693 19.284 -14.218 1.00 91.56 270 TYR A CA 1
ATOM 2120 C C . TYR A 1 270 ? -8.543 18.552 -13.174 1.00 91.56 270 TYR A C 1
ATOM 2122 O O . TYR A 1 270 ? -9.767 18.664 -13.192 1.00 91.56 270 TYR A O 1
ATOM 2130 N N . GLU A 1 271 ? -7.917 17.856 -12.225 1.00 90.25 271 GLU A N 1
ATOM 2131 C CA . GLU A 1 271 ? -8.583 16.882 -11.344 1.00 90.25 271 GLU A CA 1
ATOM 2132 C C . GLU A 1 271 ? -9.733 17.481 -10.523 1.00 90.25 271 GLU A C 1
ATOM 2134 O O . GLU A 1 271 ? -10.822 16.909 -10.453 1.00 90.25 271 GLU A O 1
ATOM 2139 N N . VAL A 1 27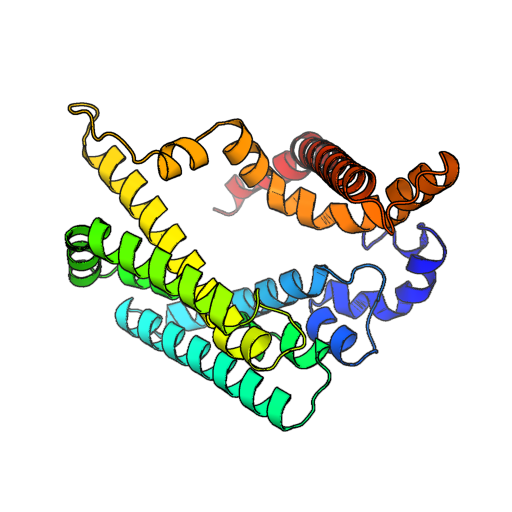2 ? -9.529 18.666 -9.937 1.00 92.44 272 VAL A N 1
ATOM 2140 C CA . VAL A 1 272 ? -10.517 19.313 -9.065 1.00 92.44 272 VAL A CA 1
ATOM 2141 C C . VAL A 1 272 ? -11.832 19.599 -9.793 1.00 92.44 272 VAL A C 1
ATOM 2143 O O . VAL A 1 272 ? -12.896 19.555 -9.174 1.00 92.44 272 VAL A O 1
ATOM 2146 N N . HIS A 1 273 ? -11.788 19.851 -11.103 1.00 92.31 273 HIS A N 1
ATOM 2147 C CA . HIS A 1 273 ? -12.978 20.117 -11.907 1.00 92.31 273 HIS A CA 1
ATOM 2148 C C . HIS A 1 273 ? -13.839 18.859 -12.055 1.00 92.31 273 HIS A C 1
ATOM 2150 O O . HIS A 1 273 ? -15.054 18.937 -11.879 1.00 92.31 273 HIS A O 1
ATOM 2156 N N . PHE A 1 274 ? -13.218 17.693 -12.260 1.00 90.06 274 PHE A N 1
ATOM 2157 C CA . PHE A 1 274 ? -13.918 16.405 -12.294 1.00 90.06 274 PHE A CA 1
ATOM 2158 C C . PHE A 1 274 ? -14.399 15.979 -10.909 1.00 90.06 274 PHE A C 1
ATOM 2160 O O . PHE A 1 274 ? -15.531 15.528 -10.762 1.00 90.06 274 PHE A O 1
ATOM 2167 N N . LEU A 1 275 ? -13.589 16.173 -9.864 1.00 88.81 275 LEU A N 1
ATOM 2168 C CA . LEU A 1 275 ? -13.987 15.829 -8.496 1.00 88.81 275 LEU A CA 1
ATOM 2169 C C . LEU A 1 275 ? -15.215 16.617 -8.030 1.00 88.81 275 LEU A C 1
ATOM 2171 O O . LEU A 1 275 ? -16.051 16.070 -7.312 1.00 88.81 275 LEU A O 1
ATOM 2175 N N . ARG A 1 276 ? -15.381 17.870 -8.475 1.00 91.81 276 ARG A N 1
ATOM 2176 C CA . ARG A 1 276 ? -16.597 18.658 -8.207 1.00 91.81 276 ARG A CA 1
ATOM 2177 C C . ARG A 1 276 ? -17.858 18.036 -8.810 1.00 91.81 276 ARG A C 1
ATOM 2179 O O . ARG A 1 276 ? -18.940 18.290 -8.287 1.00 91.81 276 ARG A O 1
ATOM 2186 N N . LEU A 1 277 ? -17.744 17.210 -9.852 1.00 92.69 277 LEU A N 1
ATOM 2187 C CA . LEU A 1 277 ? -18.885 16.505 -10.445 1.00 92.69 277 LEU A CA 1
ATOM 2188 C C . LEU A 1 277 ? -19.409 15.373 -9.554 1.00 92.69 277 LEU A C 1
ATOM 2190 O O . LEU A 1 277 ? -20.552 14.964 -9.734 1.00 92.69 277 LEU A O 1
ATOM 2194 N N . LYS A 1 278 ? -18.650 14.917 -8.542 1.00 87.38 278 LYS A N 1
ATOM 2195 C CA . LYS A 1 278 ? -19.130 13.901 -7.585 1.00 87.38 278 LYS A CA 1
ATOM 2196 C C . LYS A 1 278 ? -20.430 14.304 -6.889 1.00 87.38 278 LYS A C 1
ATOM 2198 O O . LYS A 1 278 ? -21.211 13.428 -6.549 1.00 87.38 278 LYS A O 1
ATOM 2203 N N . ARG A 1 279 ? -20.711 15.607 -6.751 1.00 90.81 279 ARG A N 1
ATOM 2204 C CA . ARG A 1 279 ? -21.979 16.122 -6.200 1.00 90.81 279 ARG A CA 1
ATOM 2205 C C . ARG A 1 279 ? -23.236 15.652 -6.947 1.00 90.81 279 ARG A C 1
ATOM 2207 O O . ARG A 1 279 ? -24.322 15.797 -6.412 1.00 90.81 279 ARG A O 1
ATOM 2214 N N . TYR A 1 280 ? -23.095 15.159 -8.180 1.00 90.62 280 TYR A N 1
ATOM 2215 C CA . TYR A 1 280 ? -24.199 14.648 -8.996 1.00 90.62 280 TYR A CA 1
ATOM 2216 C C . TYR A 1 280 ? -24.398 13.129 -8.878 1.00 90.62 280 TYR A C 1
ATOM 2218 O O . TYR A 1 280 ? -25.374 12.612 -9.411 1.00 90.62 280 TYR A O 1
ATOM 2226 N N . PHE A 1 281 ? -23.480 12.418 -8.215 1.00 82.44 281 PHE A N 1
ATOM 2227 C CA . PHE A 1 281 ? -23.460 10.951 -8.140 1.00 82.44 281 PHE A CA 1
ATOM 2228 C C . PHE A 1 281 ? -23.339 10.416 -6.702 1.00 82.44 281 PHE A C 1
ATOM 2230 O O . PHE A 1 281 ? -23.202 9.207 -6.522 1.00 82.44 281 PHE A O 1
ATOM 2237 N N . ALA A 1 282 ? -23.315 11.307 -5.705 1.00 56.41 282 ALA A N 1
ATOM 2238 C CA . ALA A 1 282 ? -23.174 10.991 -4.284 1.00 56.41 282 ALA A CA 1
ATOM 2239 C C . ALA A 1 282 ? -24.524 11.011 -3.563 1.00 56.41 282 ALA A C 1
ATOM 2241 O O . ALA A 1 282 ? -25.371 11.852 -3.942 1.00 56.41 282 ALA A O 1
#

Solvent-accessible surface area (backbone atoms only — not comparable to full-atom values): 14982 Å² total; per-residue (Å²): 110,78,96,43,29,74,78,45,66,70,73,35,38,78,29,49,88,35,45,62,34,62,78,70,43,41,33,18,56,32,44,40,70,76,70,34,45,78,74,57,73,70,53,22,59,56,18,36,49,53,57,46,62,68,50,44,61,58,51,52,64,70,51,73,41,44,71,50,44,29,50,50,19,51,50,46,31,50,50,10,40,51,48,27,49,53,38,55,76,65,70,47,55,58,48,40,52,68,34,25,44,67,42,50,50,25,44,58,24,35,41,49,26,39,55,20,40,62,69,35,63,72,53,35,54,51,51,62,75,40,44,67,62,51,52,51,51,47,52,51,50,51,53,51,42,34,64,74,26,66,67,46,38,71,86,41,70,51,8,52,33,58,25,48,51,52,50,25,52,49,52,21,51,50,52,44,51,53,53,52,51,54,53,53,56,62,72,49,69,84,79,62,87,78,75,67,55,68,71,60,52,54,63,64,33,68,68,54,46,50,50,61,74,33,38,66,46,20,66,70,43,35,59,57,48,38,68,70,45,49,55,57,51,33,58,74,70,69,55,61,44,78,97,30,69,69,46,39,52,51,48,52,52,49,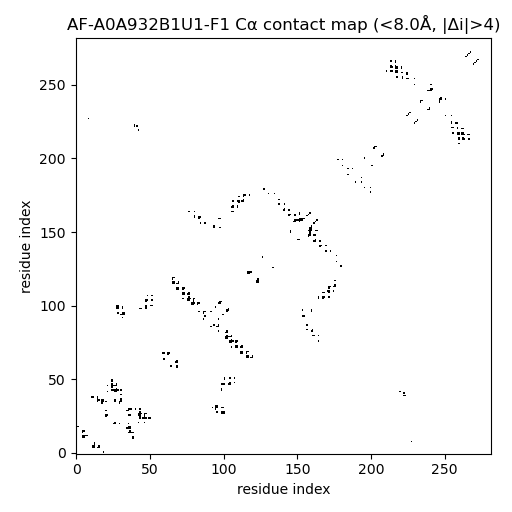49,50,51,53,20,47,52,51,17,49,48,45,37,72,77,47,48,52,65,60,59,62,53,46,77,81,77,110